Protein AF-A0A6N0HXT6-F1 (afdb_monomer_lite)

Secondary structure (DSSP, 8-state):
-----SEEEEEEEEEEEETTTEEEEEEEEEEEEEEETTEEEEEEEEEEEEPPPHHHHH---SSEE--TTPPPEEEEEEEEEEEEEEETTEEEEEEEEEEEEE--EEEEEPTT-SSEEEEE--EEEEEEEEEEEEEEE----SS---EEEEEEEEEEE--TT-------------PPSSSS-------------------------

InterPro domains:
  IPR000531 TonB-dependent receptor-like, beta-barrel [PF00593] (5-136)
  IPR036942 TonB-dependent receptor-like, beta-barrel domain superfamily [G3DSA:2.40.170.20] (1-152)
  IPR039426 TonB-dependent receptor-like [PS52016] (1-205)
  IPR039426 TonB-dependent receptor-like [PTHR30069] (5-139)

Organism: NCBI:txid2738883

Foldseek 3Di:
DDPDAQKDKDKDKDWDADPQAGIDIKIKIKMWGRPDPFKIKIKIKIKDWADDDPCQAPNDDPAEDHNSNAHTKMKIKIKIKMWGCPDPFKIKIKMKMKMKIFQDFDFDDDPPDNHTHTGGDDMWIKIWMKIKMKGFDPDPDVDPDTDIFIFIFIDMDIPPPDPDPPFTQGQGDDDDPDDPDDDRPRDRPRPDDDDDDDDDDDDDD

Sequence (205 aa):
MEHGEDWELTAGVRYDQYSDFGNTLNPRLALVWQSTDKFTTKLMYGEAFKAPSFQQLFAETSFTLPNPDLDPERSETLELAFSYAATKNLNLGLNIYHFQQSDFIRAQTVMGLSKRQYMNSGEHTIRGVEVEARLQATKTCASRVTTPFAIQMTMSIGPSRSLSRMPIYVQIGGCCRGGTGICRLTGLVSVLERRAIAENRLMTI

Radius of gyration: 24.72 Å; chains: 1; bounding box: 78×50×52 Å

Structure (mmCIF, N/CA/C/O backbone):
data_AF-A0A6N0HXT6-F1
#
_entry.id   AF-A0A6N0HXT6-F1
#
loop_
_atom_site.group_PDB
_atom_site.id
_atom_site.type_symbol
_atom_site.label_atom_id
_atom_site.label_alt_id
_atom_site.label_comp_id
_atom_site.label_asym_id
_atom_site.label_entity_id
_atom_site.label_seq_id
_atom_site.pdbx_PDB_ins_code
_atom_site.Cartn_x
_atom_site.Cartn_y
_atom_site.Cartn_z
_atom_site.occupancy
_atom_site.B_iso_or_equiv
_atom_site.auth_seq_id
_atom_site.auth_comp_id
_atom_site.auth_asym_id
_atom_site.auth_atom_id
_atom_site.pdbx_PDB_model_num
ATOM 1 N N . MET A 1 1 ? -33.609 -13.553 17.603 1.00 39.81 1 MET A N 1
ATOM 2 C CA . MET A 1 1 ? -32.264 -12.984 17.807 1.00 39.81 1 MET A CA 1
ATOM 3 C C . MET A 1 1 ? -31.372 -13.733 16.847 1.00 39.81 1 MET A C 1
ATOM 5 O O . MET A 1 1 ? -31.135 -14.911 17.056 1.00 39.81 1 MET A O 1
ATOM 9 N N . GLU A 1 2 ? -31.065 -13.116 15.716 1.00 46.47 2 GLU A N 1
ATOM 10 C CA . GLU A 1 2 ? -30.264 -13.716 14.651 1.00 46.47 2 GLU A CA 1
ATOM 11 C C . GLU A 1 2 ? -28.798 -13.433 15.000 1.00 46.47 2 GLU A C 1
ATOM 13 O O . GLU A 1 2 ? -28.396 -12.274 15.064 1.00 46.47 2 GLU A O 1
ATOM 18 N N . HIS A 1 3 ? -28.036 -14.464 15.374 1.00 48.97 3 HIS A N 1
ATOM 19 C CA . HIS A 1 3 ? -26.586 -14.354 15.542 1.00 48.97 3 HIS A CA 1
ATOM 20 C C . HIS A 1 3 ? -25.970 -14.315 14.143 1.00 48.97 3 HIS A C 1
ATOM 22 O O . HIS A 1 3 ? -25.668 -15.358 13.570 1.00 48.97 3 HIS A O 1
ATOM 28 N N . GLY A 1 4 ? -25.873 -13.116 13.568 1.00 59.88 4 GLY A N 1
ATOM 29 C CA . GLY A 1 4 ? -24.986 -12.886 12.433 1.00 59.88 4 GLY A CA 1
ATOM 30 C C . GLY A 1 4 ? -23.546 -13.155 12.861 1.00 59.88 4 GLY A C 1
ATOM 31 O O . GLY A 1 4 ? -23.202 -12.965 14.026 1.00 59.88 4 GLY A O 1
ATOM 32 N N . GLU A 1 5 ? -22.725 -13.647 11.942 1.00 70.44 5 GLU A N 1
ATOM 33 C CA . GLU A 1 5 ? -21.303 -13.849 12.198 1.00 70.44 5 GLU A CA 1
ATOM 34 C C . GLU A 1 5 ? -20.663 -12.522 12.627 1.00 70.44 5 GLU A C 1
ATOM 36 O O . GLU A 1 5 ? -20.817 -11.499 11.963 1.00 70.44 5 GLU A O 1
ATOM 41 N N . ASP A 1 6 ? -19.926 -12.532 13.740 1.00 88.50 6 ASP A N 1
ATOM 42 C CA . ASP A 1 6 ? -19.254 -11.341 14.277 1.00 88.50 6 ASP A CA 1
ATOM 43 C C . ASP A 1 6 ? -18.115 -10.839 13.368 1.00 88.50 6 ASP A C 1
ATOM 45 O O . ASP A 1 6 ? -17.413 -9.882 13.701 1.00 88.50 6 ASP A O 1
ATOM 49 N N . TRP A 1 7 ? -17.874 -11.497 12.233 1.00 92.69 7 TRP A N 1
ATOM 50 C CA . TRP A 1 7 ? -16.768 -11.238 11.327 1.00 92.69 7 TRP A CA 1
ATOM 51 C C . TRP A 1 7 ? -17.238 -11.106 9.875 1.00 92.69 7 TRP A C 1
ATOM 53 O O . TRP A 1 7 ? -18.188 -11.742 9.437 1.00 92.69 7 TRP A O 1
ATOM 63 N N . GLU A 1 8 ? -16.526 -10.278 9.118 1.00 94.81 8 GLU A N 1
ATOM 64 C CA . GLU A 1 8 ? -16.750 -10.015 7.702 1.00 94.81 8 GLU A CA 1
ATOM 65 C C . GLU A 1 8 ? -15.412 -10.126 6.968 1.00 94.81 8 GLU A C 1
ATOM 67 O O . GLU A 1 8 ? -14.440 -9.451 7.318 1.00 94.81 8 GLU A O 1
ATOM 72 N N . LEU A 1 9 ? -15.353 -10.978 5.943 1.00 95.94 9 LEU A N 1
ATOM 73 C CA . LEU A 1 9 ? -14.176 -11.157 5.098 1.00 95.94 9 LEU A CA 1
ATOM 74 C C . LEU A 1 9 ? -14.454 -10.635 3.688 1.00 95.94 9 LEU A C 1
ATOM 76 O O . LEU A 1 9 ? -15.325 -11.138 2.985 1.00 95.94 9 LEU A O 1
ATOM 80 N N . THR A 1 10 ? -13.658 -9.667 3.249 1.00 97.12 10 THR A N 1
ATOM 81 C CA . THR A 1 10 ? -13.639 -9.159 1.877 1.00 97.12 10 THR A CA 1
ATOM 82 C C . THR A 1 10 ? -12.335 -9.568 1.207 1.00 97.12 10 THR A C 1
ATOM 84 O O . THR A 1 10 ? -11.255 -9.215 1.678 1.00 97.12 10 THR A O 1
ATOM 87 N N . ALA A 1 11 ? -12.421 -10.271 0.083 1.00 96.94 11 ALA A N 1
ATOM 88 C CA . ALA A 1 11 ? -11.276 -10.619 -0.749 1.00 96.94 11 ALA A CA 1
ATOM 89 C C . ALA A 1 11 ? -11.510 -10.139 -2.183 1.00 96.94 11 ALA A C 1
ATOM 91 O O . ALA A 1 11 ? -12.625 -10.203 -2.699 1.00 96.94 11 ALA A O 1
ATOM 92 N N . GLY A 1 12 ? -10.455 -9.668 -2.835 1.00 97.31 12 GLY A N 1
ATOM 93 C CA . GLY A 1 12 ? -10.481 -9.237 -4.223 1.00 97.31 12 GLY A CA 1
ATOM 94 C C . GLY A 1 12 ? -9.112 -9.386 -4.863 1.00 97.31 12 GLY A C 1
ATOM 95 O O . GLY A 1 12 ? -8.087 -9.400 -4.186 1.00 97.31 12 GLY A O 1
ATOM 96 N N . VAL A 1 13 ? -9.091 -9.499 -6.183 1.00 97.31 13 VAL A N 1
ATOM 97 C CA . VAL A 1 13 ? -7.857 -9.548 -6.962 1.00 97.31 13 VAL A CA 1
ATOM 98 C C . VAL A 1 13 ? -8.047 -8.735 -8.229 1.00 97.31 13 VAL A C 1
ATOM 100 O O . VAL A 1 13 ? -9.106 -8.788 -8.855 1.00 97.31 13 VAL A O 1
ATOM 103 N N . ARG A 1 14 ? -7.031 -7.957 -8.594 1.00 96.62 14 ARG A N 1
ATOM 104 C CA . ARG A 1 14 ? -7.007 -7.188 -9.835 1.00 96.62 14 ARG A CA 1
ATOM 105 C C . ARG A 1 14 ? -5.843 -7.658 -10.695 1.00 96.62 14 ARG A C 1
ATOM 107 O O . ARG A 1 14 ? -4.710 -7.683 -10.228 1.00 96.62 14 ARG A O 1
ATOM 114 N N . TYR A 1 15 ? -6.142 -8.020 -11.936 1.00 95.88 15 TYR A N 1
ATOM 115 C CA . TYR A 1 15 ? -5.153 -8.375 -12.945 1.00 95.88 15 TYR A CA 1
ATOM 116 C C . TYR A 1 15 ? -5.159 -7.311 -14.038 1.00 95.88 15 TYR A C 1
ATOM 118 O O . TYR A 1 15 ? -6.216 -7.031 -14.606 1.00 95.88 15 TYR A O 1
ATOM 126 N N . ASP A 1 16 ? -3.998 -6.733 -14.328 1.00 93.44 16 ASP A N 1
ATOM 127 C CA . ASP A 1 16 ? -3.824 -5.759 -15.401 1.00 93.44 16 ASP A CA 1
ATOM 128 C C . ASP A 1 16 ? -2.780 -6.261 -16.402 1.00 93.44 16 ASP A C 1
ATOM 130 O O . ASP A 1 16 ? -1.756 -6.829 -16.020 1.00 93.44 16 ASP A O 1
ATOM 134 N N . GLN A 1 17 ? -3.030 -6.024 -17.689 1.00 93.94 17 GLN A N 1
ATOM 135 C CA . GLN A 1 17 ? -2.117 -6.356 -18.778 1.00 93.94 17 GLN A CA 1
ATOM 136 C C . GLN A 1 17 ? -1.803 -5.095 -19.582 1.00 93.94 17 GLN A C 1
ATOM 138 O O . GLN A 1 17 ? -2.706 -4.406 -20.055 1.00 93.94 17 GLN A O 1
ATOM 143 N N . TYR A 1 18 ? -0.517 -4.822 -19.752 1.00 89.06 18 TYR A N 1
ATOM 144 C CA . TYR A 1 18 ? 0.025 -3.694 -20.490 1.00 89.06 18 TYR A CA 1
ATOM 145 C C . TYR A 1 18 ? 0.922 -4.202 -21.615 1.00 89.06 18 TYR A C 1
ATOM 147 O O . TYR A 1 18 ? 1.658 -5.175 -21.4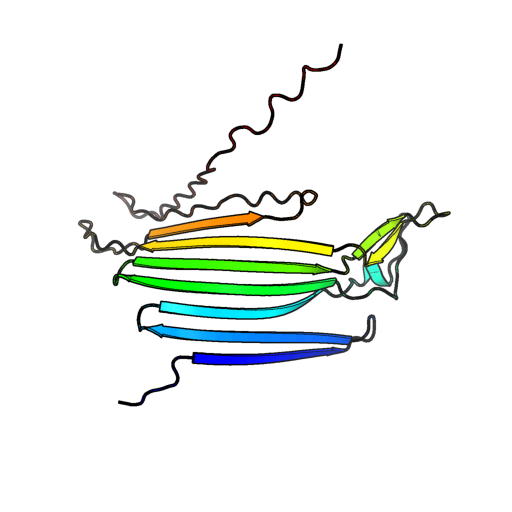59 1.00 89.06 18 TYR A O 1
ATOM 155 N N . SER A 1 19 ? 0.871 -3.525 -22.760 1.00 88.88 19 SER A N 1
ATOM 156 C CA . SER A 1 19 ? 1.738 -3.823 -23.905 1.00 88.88 19 SER A CA 1
ATOM 157 C C . SER A 1 19 ? 3.206 -3.508 -23.634 1.00 88.88 19 SER A C 1
ATOM 159 O O . SER A 1 19 ? 4.077 -4.115 -24.246 1.00 88.88 19 SER A O 1
ATOM 161 N N . ASP A 1 20 ? 3.463 -2.559 -22.735 1.00 86.19 20 ASP A N 1
ATOM 162 C CA . ASP A 1 20 ? 4.767 -1.907 -22.645 1.00 86.19 20 ASP A CA 1
ATOM 163 C C . ASP A 1 20 ? 5.675 -2.589 -21.613 1.00 86.19 20 ASP A C 1
ATOM 165 O O . ASP A 1 20 ? 6.863 -2.739 -21.859 1.00 86.19 20 ASP A O 1
ATOM 169 N N . PHE A 1 21 ? 5.111 -3.017 -20.477 1.00 84.69 21 PHE A N 1
ATOM 170 C CA . PHE A 1 21 ? 5.852 -3.587 -19.338 1.00 84.69 21 PHE A CA 1
ATOM 171 C C . PHE A 1 21 ? 5.272 -4.920 -18.827 1.00 84.69 21 PHE A C 1
ATOM 173 O O . PHE A 1 21 ? 5.653 -5.408 -17.767 1.00 84.69 21 PHE A O 1
ATOM 180 N N . GLY A 1 22 ? 4.320 -5.521 -19.548 1.00 88.31 22 GLY A N 1
ATOM 181 C CA . GLY A 1 22 ? 3.750 -6.820 -19.188 1.00 88.31 22 GLY A CA 1
ATOM 182 C C . GLY A 1 22 ? 2.551 -6.736 -18.240 1.00 88.31 22 GLY A C 1
ATOM 183 O O . GLY A 1 22 ? 1.644 -5.934 -18.439 1.00 88.31 22 GLY A O 1
ATOM 184 N N . ASN A 1 23 ? 2.477 -7.628 -17.252 1.00 91.50 23 ASN A N 1
ATOM 185 C CA . ASN A 1 23 ? 1.283 -7.844 -16.430 1.00 91.50 23 ASN A CA 1
ATOM 186 C C . ASN A 1 23 ? 1.515 -7.607 -14.932 1.00 91.50 23 ASN A C 1
ATOM 188 O O . ASN A 1 23 ? 2.610 -7.806 -14.411 1.00 91.50 23 ASN A O 1
ATOM 192 N N . THR A 1 24 ? 0.450 -7.247 -14.215 1.00 93.12 24 THR A N 1
ATOM 193 C CA . THR A 1 24 ? 0.462 -7.097 -12.753 1.00 93.12 24 THR A CA 1
ATOM 194 C C . THR A 1 24 ? -0.722 -7.821 -12.119 1.00 93.12 24 THR A C 1
ATOM 196 O O . THR A 1 24 ? -1.805 -7.916 -12.699 1.00 93.12 24 THR A O 1
ATOM 199 N N . LEU A 1 25 ? -0.504 -8.366 -10.922 1.00 94.38 25 LEU A N 1
ATOM 200 C CA . LEU A 1 25 ? -1.528 -8.997 -10.096 1.00 94.38 25 LEU A CA 1
ATOM 201 C C . LEU A 1 25 ? -1.528 -8.295 -8.742 1.00 94.38 25 LEU A C 1
ATOM 203 O O . LEU A 1 25 ? -0.480 -8.183 -8.123 1.00 94.38 25 LEU A O 1
ATOM 207 N N . ASN A 1 26 ? -2.691 -7.825 -8.304 1.00 96.06 26 ASN A N 1
ATOM 208 C CA . ASN A 1 26 ? -2.838 -7.014 -7.101 1.00 96.06 26 ASN A CA 1
ATOM 209 C C . ASN A 1 26 ? -3.957 -7.603 -6.231 1.00 96.06 26 ASN A C 1
ATOM 211 O O . ASN A 1 26 ? -5.136 -7.280 -6.441 1.00 96.06 26 ASN A O 1
ATOM 215 N N . PRO A 1 27 ? -3.640 -8.532 -5.313 1.00 97.12 27 PRO A N 1
ATOM 216 C CA . PRO A 1 27 ? -4.601 -9.035 -4.343 1.00 97.12 27 PRO A CA 1
ATOM 217 C C . PRO A 1 27 ? -4.911 -7.991 -3.263 1.00 97.12 27 PRO A C 1
ATOM 219 O O . PRO A 1 27 ? -4.082 -7.158 -2.895 1.00 97.12 27 PRO A O 1
ATOM 222 N N . ARG A 1 28 ? -6.124 -8.065 -2.716 1.00 97.62 28 ARG A N 1
ATOM 223 C CA . ARG A 1 28 ? -6.558 -7.308 -1.543 1.00 97.62 28 ARG A CA 1
ATOM 224 C C . ARG A 1 28 ? -7.432 -8.181 -0.658 1.00 97.62 28 ARG A C 1
ATOM 226 O O . ARG A 1 28 ? -8.396 -8.784 -1.124 1.00 97.62 28 ARG A O 1
ATOM 233 N N . LEU A 1 29 ? -7.122 -8.196 0.627 1.00 97.94 29 LEU A N 1
ATOM 234 C CA . LEU A 1 29 ? -7.836 -8.933 1.655 1.00 97.94 29 LEU A CA 1
ATOM 235 C C . LEU A 1 29 ? -8.144 -7.996 2.822 1.00 97.94 29 LEU A C 1
ATOM 237 O O . LEU A 1 29 ? -7.284 -7.236 3.256 1.00 97.94 29 LEU A O 1
ATOM 241 N N . ALA A 1 30 ? -9.360 -8.049 3.347 1.00 97.31 30 ALA A N 1
ATOM 242 C CA . ALA A 1 30 ? -9.759 -7.326 4.542 1.00 97.31 30 ALA A CA 1
ATOM 243 C C . ALA A 1 30 ? -10.657 -8.217 5.398 1.00 97.31 30 ALA A C 1
ATOM 245 O O . ALA A 1 30 ? -11.705 -8.661 4.945 1.00 97.31 30 ALA A O 1
ATOM 246 N N . LEU A 1 31 ? -10.248 -8.460 6.636 1.00 97.25 31 LEU A N 1
ATOM 247 C CA . LEU A 1 31 ? -11.027 -9.142 7.657 1.00 97.25 31 LEU A CA 1
ATOM 248 C C . LEU A 1 31 ? -11.411 -8.122 8.724 1.00 97.25 31 LEU A C 1
ATOM 250 O O . LEU A 1 31 ? -10.541 -7.517 9.349 1.00 97.25 31 LEU A O 1
ATOM 254 N N . VAL A 1 32 ? -12.705 -7.939 8.945 1.00 96.75 32 VAL A N 1
ATOM 255 C CA . VAL A 1 32 ? -13.253 -7.117 10.024 1.00 96.75 32 VAL A CA 1
ATOM 256 C C . VAL A 1 32 ? -13.878 -8.055 11.040 1.00 96.75 32 VAL A C 1
ATOM 258 O O . VAL A 1 32 ? -14.709 -8.872 10.681 1.00 96.75 32 VAL A O 1
ATOM 261 N N . TRP A 1 33 ? -13.496 -7.944 12.304 1.00 95.38 33 TRP A N 1
ATOM 262 C CA . TRP A 1 33 ? -14.044 -8.750 13.387 1.00 95.38 33 TRP A CA 1
ATOM 263 C C . TRP A 1 33 ? -14.535 -7.848 14.518 1.00 95.38 33 TRP A C 1
ATOM 265 O O . TRP A 1 33 ? -13.779 -7.048 15.069 1.00 95.38 33 TRP A O 1
ATOM 275 N N . GLN A 1 34 ? -15.812 -7.960 14.857 1.00 93.50 34 GLN A N 1
ATOM 276 C CA . GLN A 1 34 ? -16.471 -7.252 15.946 1.00 93.50 34 GLN A CA 1
ATOM 277 C C . GLN A 1 34 ? -16.563 -8.172 17.165 1.00 93.50 34 GLN A C 1
ATOM 279 O O . GLN A 1 34 ? -17.585 -8.795 17.412 1.00 93.50 34 GLN A O 1
ATOM 284 N N . SER A 1 35 ? -15.493 -8.271 17.958 1.00 85.62 35 SER A N 1
ATOM 285 C CA . SER A 1 35 ? -15.480 -9.155 19.137 1.00 85.62 35 SER A CA 1
ATOM 286 C C . SER A 1 35 ? -16.527 -8.775 20.198 1.00 85.62 35 SER A C 1
ATOM 288 O O . SER A 1 35 ? -16.869 -9.579 21.062 1.00 85.62 35 SER A O 1
ATOM 290 N N . THR A 1 36 ? -16.979 -7.519 20.212 1.00 87.81 36 THR A N 1
ATOM 291 C CA . THR A 1 36 ? -18.048 -6.997 21.081 1.00 87.81 36 THR A CA 1
ATOM 292 C C . THR A 1 36 ? -18.625 -5.735 20.433 1.00 87.81 36 THR A C 1
ATOM 294 O O . THR A 1 36 ? -17.910 -5.066 19.691 1.00 87.81 36 THR A O 1
ATOM 297 N N . ASP A 1 37 ? -19.826 -5.290 20.819 1.00 87.75 37 ASP A N 1
ATOM 298 C CA . ASP A 1 37 ? -20.457 -4.026 20.370 1.00 87.75 37 ASP A CA 1
ATOM 299 C C . ASP A 1 37 ? -19.581 -2.760 20.500 1.00 87.75 37 ASP A C 1
ATOM 301 O O . ASP A 1 37 ? -19.902 -1.698 19.966 1.00 87.75 37 ASP A O 1
ATOM 305 N N . LYS A 1 38 ? -18.496 -2.835 21.276 1.00 91.94 38 LYS A N 1
ATOM 306 C CA . LYS A 1 38 ? -17.572 -1.727 21.540 1.00 91.94 38 LYS A CA 1
ATOM 307 C C . LYS A 1 38 ? -16.186 -1.928 20.949 1.00 91.94 38 LYS A C 1
ATOM 309 O O . LYS A 1 38 ? -15.398 -0.991 21.019 1.00 91.94 38 LYS A O 1
ATOM 314 N N . PHE A 1 39 ? -15.850 -3.115 20.453 1.00 94.19 39 PHE A N 1
ATOM 315 C CA . PHE A 1 39 ? -14.494 -3.442 20.026 1.00 94.19 39 PHE A CA 1
ATOM 316 C C . PHE A 1 39 ? -14.499 -4.062 18.636 1.00 94.19 39 PHE A C 1
ATOM 318 O O . PHE A 1 39 ? -15.112 -5.101 18.404 1.00 94.19 39 PHE A O 1
ATOM 325 N N . THR A 1 40 ? -13.781 -3.422 17.721 1.00 95.81 40 THR A N 1
ATOM 326 C CA . THR A 1 40 ? -13.629 -3.884 16.345 1.00 95.81 40 THR A CA 1
ATOM 327 C C . THR A 1 40 ? -12.156 -4.000 16.009 1.00 95.81 40 THR A C 1
ATOM 329 O O . THR A 1 40 ? -11.398 -3.040 16.150 1.00 95.81 40 THR A O 1
ATOM 332 N N . THR A 1 41 ? -11.765 -5.160 15.505 1.00 96.94 41 THR A N 1
ATOM 333 C CA . THR A 1 41 ? -10.450 -5.421 14.933 1.00 96.94 41 THR A CA 1
ATOM 334 C C . THR A 1 41 ? -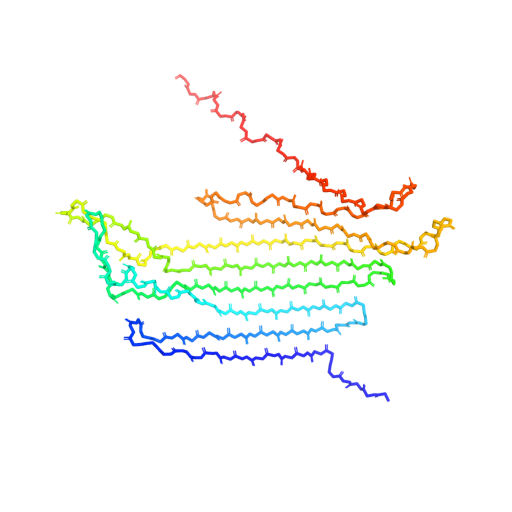10.573 -5.496 13.420 1.00 96.94 41 THR A C 1
ATOM 336 O O . THR A 1 41 ? -11.539 -6.038 12.892 1.00 96.94 41 THR A O 1
ATOM 339 N N . LYS A 1 42 ? -9.600 -4.941 12.704 1.00 97.19 42 LYS A N 1
ATOM 340 C CA . LYS A 1 42 ? -9.502 -5.039 11.250 1.00 97.19 42 LYS A CA 1
ATOM 341 C C . LYS A 1 42 ? -8.101 -5.485 10.881 1.00 97.19 42 LYS A C 1
ATOM 343 O O . LYS A 1 42 ? -7.139 -4.878 11.335 1.00 97.19 42 LYS A O 1
ATOM 348 N N . LEU A 1 43 ? -7.997 -6.514 10.056 1.00 97.88 43 LEU A N 1
ATOM 349 C CA . LEU A 1 43 ? -6.755 -6.956 9.439 1.00 97.88 43 LEU A CA 1
ATOM 350 C C . LEU A 1 43 ? -6.891 -6.762 7.934 1.00 97.88 43 LEU A C 1
ATOM 352 O O . LEU A 1 43 ? -7.824 -7.284 7.331 1.00 97.88 43 LEU A O 1
ATOM 356 N N . MET A 1 44 ? -5.988 -6.007 7.327 1.00 98.19 44 MET A N 1
ATOM 357 C CA . MET A 1 44 ? -6.017 -5.717 5.900 1.00 98.19 44 MET A CA 1
ATOM 358 C C . MET A 1 44 ? -4.658 -6.013 5.286 1.00 98.19 44 MET A C 1
ATOM 360 O O . MET A 1 44 ? -3.631 -5.619 5.826 1.00 98.19 44 MET A O 1
ATOM 364 N N . TYR A 1 45 ? -4.664 -6.689 4.147 1.00 98.19 45 TYR A N 1
ATOM 365 C CA . TYR A 1 45 ? -3.503 -6.885 3.295 1.00 98.19 45 TYR A CA 1
ATOM 366 C C . TYR A 1 45 ? -3.842 -6.399 1.892 1.00 98.19 45 TYR A C 1
ATOM 368 O O . TYR A 1 45 ? -4.955 -6.614 1.403 1.00 98.19 45 TYR A O 1
ATOM 376 N N . GLY A 1 46 ? -2.905 -5.745 1.226 1.00 97.62 46 GLY A N 1
ATOM 377 C CA . GLY A 1 46 ? -3.097 -5.364 -0.160 1.00 97.62 46 GLY A CA 1
ATOM 378 C C . GLY A 1 46 ? -1.795 -5.051 -0.857 1.00 97.62 46 GLY A C 1
ATOM 379 O O . GLY A 1 46 ? -0.877 -4.492 -0.259 1.00 97.62 46 GLY A O 1
ATOM 380 N N . GLU A 1 47 ? -1.769 -5.375 -2.141 1.00 97.25 47 GLU A N 1
ATOM 381 C CA . GLU A 1 47 ? -0.700 -4.989 -3.047 1.00 97.25 47 GLU A CA 1
ATOM 382 C C . GLU A 1 47 ? -1.187 -3.889 -3.993 1.00 97.25 47 GLU A C 1
ATOM 384 O O . GLU A 1 47 ? -2.356 -3.824 -4.389 1.00 97.25 47 GLU A O 1
ATOM 389 N N . ALA A 1 48 ? -0.271 -3.004 -4.353 1.00 95.19 48 ALA A N 1
ATOM 390 C CA . ALA A 1 48 ? -0.450 -1.969 -5.348 1.00 95.19 48 ALA A CA 1
ATOM 391 C C . ALA A 1 48 ? 0.828 -1.837 -6.173 1.00 95.19 48 ALA A C 1
ATOM 393 O O . ALA A 1 48 ? 1.916 -2.227 -5.747 1.00 95.19 48 ALA A O 1
ATOM 394 N N . PHE A 1 49 ? 0.708 -1.229 -7.347 1.00 95.38 49 PHE A N 1
ATOM 395 C CA . PHE A 1 49 ? 1.848 -0.971 -8.209 1.00 95.38 49 PHE A CA 1
ATOM 396 C C . PHE A 1 49 ? 1.810 0.439 -8.780 1.00 95.38 49 PHE A C 1
ATOM 398 O O . PHE A 1 49 ? 0.762 1.087 -8.857 1.00 95.38 49 PHE A O 1
ATOM 405 N N . LYS A 1 50 ? 2.972 0.890 -9.239 1.00 94.06 50 LYS A N 1
ATOM 406 C CA . LYS A 1 50 ? 3.129 2.101 -10.027 1.00 94.06 50 LYS A CA 1
ATOM 407 C C . LYS A 1 50 ? 3.855 1.756 -11.318 1.00 94.06 50 LYS A C 1
ATOM 409 O O . LYS A 1 50 ? 5.007 1.332 -11.307 1.00 94.06 50 LYS A O 1
ATOM 414 N N . ALA A 1 51 ? 3.153 1.952 -12.428 1.00 94.81 51 ALA A N 1
ATOM 415 C CA . ALA A 1 51 ? 3.697 1.716 -13.755 1.00 94.81 51 ALA A CA 1
ATOM 416 C C . ALA A 1 51 ? 4.914 2.622 -14.039 1.00 94.81 51 ALA A C 1
ATOM 418 O O . ALA A 1 51 ? 4.922 3.785 -13.605 1.00 94.81 51 ALA A O 1
ATOM 419 N N . PRO A 1 52 ? 5.902 2.136 -14.811 1.00 94.44 52 PRO A N 1
ATOM 420 C CA . PRO A 1 52 ? 6.935 2.985 -15.380 1.00 94.44 52 PRO A CA 1
ATOM 421 C C . PRO A 1 52 ? 6.310 4.082 -16.246 1.00 94.44 52 PRO A C 1
ATOM 423 O O . PRO A 1 52 ? 5.325 3.873 -16.955 1.00 94.44 52 PRO A O 1
ATOM 426 N N . SER A 1 53 ? 6.881 5.279 -16.202 1.00 93.06 53 SER A N 1
ATOM 427 C CA . SER A 1 53 ? 6.458 6.361 -17.091 1.00 93.06 53 SER A CA 1
ATOM 428 C C . SER A 1 53 ? 7.017 6.164 -18.502 1.00 93.06 53 SER A C 1
ATOM 430 O O . SER A 1 53 ? 8.113 5.634 -18.681 1.00 93.06 53 SER A O 1
ATOM 432 N N . PHE A 1 54 ? 6.320 6.697 -19.508 1.00 91.31 54 PHE A N 1
ATOM 433 C CA . PHE A 1 54 ? 6.782 6.690 -20.903 1.00 91.31 54 PHE A CA 1
ATOM 434 C C . PHE A 1 54 ? 8.215 7.233 -21.061 1.00 91.31 54 PHE A C 1
ATOM 436 O O . PHE A 1 54 ? 9.006 6.715 -21.845 1.00 91.31 54 PHE A O 1
ATOM 443 N N . GLN A 1 55 ? 8.577 8.257 -20.279 1.00 90.81 55 GLN A N 1
ATOM 444 C CA . GLN A 1 55 ? 9.922 8.830 -20.308 1.00 90.81 55 GLN A CA 1
ATOM 445 C C . GLN A 1 55 ? 10.994 7.848 -19.822 1.00 90.81 55 GLN A C 1
ATOM 447 O O . GLN A 1 55 ? 12.097 7.842 -20.356 1.00 90.81 55 GLN A O 1
ATOM 452 N N . GLN A 1 56 ? 10.676 7.011 -18.835 1.00 92.25 56 GLN A N 1
ATOM 453 C CA . GLN A 1 56 ? 11.608 6.009 -18.317 1.00 92.25 56 GLN A CA 1
ATOM 454 C C . GLN A 1 56 ? 11.791 4.843 -19.296 1.00 92.25 56 GLN A C 1
ATOM 456 O O . GLN A 1 56 ? 12.904 4.339 -19.429 1.00 92.25 56 GLN A O 1
ATOM 461 N N . LEU A 1 57 ? 10.724 4.462 -20.007 1.00 92.62 57 LEU A N 1
ATOM 462 C CA . LEU A 1 57 ? 10.733 3.350 -20.961 1.00 92.62 57 LEU A CA 1
ATOM 463 C C . LEU A 1 57 ? 11.359 3.706 -22.314 1.00 92.62 57 LEU A C 1
ATOM 465 O O . LEU A 1 57 ? 12.037 2.868 -22.901 1.00 92.62 57 LEU A O 1
ATOM 469 N N . PHE A 1 58 ? 11.145 4.933 -22.813 1.00 92.06 58 PHE A N 1
ATOM 470 C CA . PHE A 1 58 ? 11.437 5.265 -24.216 1.00 92.06 58 PHE A CA 1
ATOM 471 C C . PHE A 1 58 ? 12.156 6.601 -24.452 1.00 92.06 58 PHE A C 1
ATOM 473 O O . PHE A 1 58 ? 12.672 6.813 -25.548 1.00 92.06 58 PHE A O 1
ATOM 480 N N . ALA A 1 59 ? 12.209 7.522 -23.479 1.00 90.19 59 ALA A N 1
ATOM 481 C CA . ALA A 1 59 ? 12.824 8.832 -23.705 1.00 90.19 59 ALA A CA 1
ATOM 482 C C . ALA A 1 59 ? 14.320 8.845 -23.363 1.00 90.19 59 ALA A C 1
ATOM 484 O O . ALA A 1 59 ? 14.729 8.722 -22.208 1.00 90.19 59 ALA A O 1
ATOM 485 N N . GLU A 1 60 ? 15.141 9.085 -24.38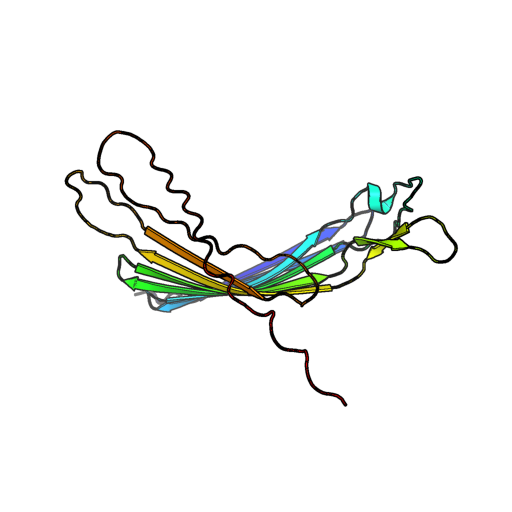1 1.00 91.38 60 GLU A N 1
ATOM 486 C CA . GLU A 1 60 ? 16.567 9.350 -24.219 1.00 91.38 60 GLU A CA 1
ATOM 487 C C . GLU A 1 60 ? 16.840 10.848 -24.047 1.00 91.38 60 GLU A C 1
ATOM 489 O O . GLU A 1 60 ? 16.287 11.691 -24.754 1.00 91.38 60 GLU A O 1
ATOM 494 N N . THR A 1 61 ? 17.732 11.189 -23.115 1.00 88.06 61 THR A N 1
ATOM 495 C CA . THR A 1 61 ? 18.221 12.558 -22.922 1.00 88.06 61 THR A CA 1
ATOM 496 C C . THR A 1 61 ? 19.750 12.608 -22.977 1.00 88.06 61 THR A C 1
ATOM 498 O O . THR A 1 61 ? 20.442 11.588 -23.079 1.00 88.06 61 THR A O 1
ATOM 501 N N . SE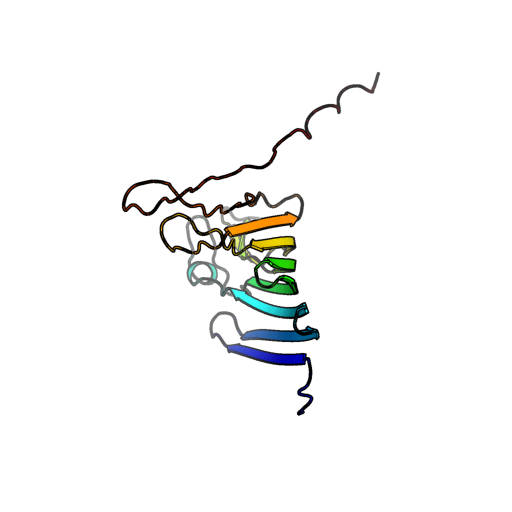R A 1 62 ? 20.319 13.813 -22.872 1.00 88.44 62 SER A N 1
ATOM 502 C CA . SER A 1 62 ? 21.772 14.000 -22.760 1.00 88.44 62 SER A CA 1
ATOM 503 C C . SER A 1 62 ? 22.371 13.334 -21.514 1.00 88.44 62 SER A C 1
ATOM 505 O O . SER A 1 62 ? 23.559 13.025 -21.511 1.00 88.44 62 SER A O 1
ATOM 507 N N . PHE A 1 63 ? 21.563 13.091 -20.474 1.00 86.88 63 PHE A N 1
ATOM 508 C CA . PHE A 1 63 ? 22.016 12.571 -19.179 1.00 86.88 63 PHE A CA 1
ATOM 509 C C . PHE A 1 63 ? 21.443 11.197 -18.830 1.00 86.88 63 PHE A C 1
ATOM 511 O O . PHE A 1 63 ? 21.992 10.525 -17.954 1.00 86.88 63 PHE A O 1
ATOM 518 N N . THR A 1 64 ? 20.360 10.772 -19.487 1.00 90.88 64 THR A N 1
ATOM 519 C CA . THR A 1 64 ? 19.651 9.531 -19.164 1.00 90.88 64 THR A CA 1
ATOM 520 C C . THR A 1 64 ? 19.368 8.669 -20.387 1.00 90.88 64 THR A C 1
ATOM 522 O O . THR A 1 64 ? 19.018 9.182 -21.447 1.00 90.88 64 THR A O 1
ATOM 525 N N . LEU A 1 65 ? 19.496 7.358 -20.211 1.00 92.75 65 LEU A N 1
ATOM 526 C CA . LEU A 1 65 ? 19.089 6.333 -21.160 1.00 92.75 65 LEU A CA 1
ATOM 527 C C . LEU A 1 65 ? 17.759 5.711 -20.714 1.00 92.75 65 LEU A C 1
ATOM 529 O O . LEU A 1 65 ? 17.589 5.459 -19.512 1.00 92.75 65 LEU A O 1
ATOM 533 N N . PRO A 1 66 ? 16.842 5.453 -21.659 1.00 93.06 66 PRO A N 1
ATOM 534 C CA . PRO A 1 66 ? 15.621 4.725 -21.375 1.00 93.06 66 PRO A CA 1
ATOM 535 C C . PRO A 1 66 ? 15.923 3.248 -21.107 1.00 93.06 66 PRO A C 1
ATOM 537 O O . PRO A 1 66 ? 17.005 2.742 -21.423 1.00 93.06 66 PRO A O 1
ATOM 540 N N . ASN A 1 67 ? 14.957 2.552 -20.523 1.00 93.44 67 ASN A N 1
ATOM 541 C CA . ASN A 1 67 ? 15.015 1.111 -20.360 1.00 93.44 67 ASN A CA 1
ATOM 542 C C . ASN A 1 67 ? 13.615 0.516 -20.586 1.00 93.44 67 ASN A C 1
ATOM 544 O O . ASN A 1 67 ? 12.752 0.719 -19.735 1.00 93.44 67 ASN A O 1
ATOM 548 N N . PRO A 1 68 ? 13.366 -0.171 -21.715 1.00 91.81 68 PRO A N 1
ATOM 549 C CA . PRO A 1 68 ? 12.072 -0.798 -21.980 1.00 91.81 68 PRO A CA 1
ATOM 550 C C . PRO A 1 68 ? 11.821 -2.029 -21.096 1.00 91.81 68 PRO A C 1
ATOM 552 O O . PRO A 1 68 ? 10.672 -2.409 -20.918 1.00 91.81 68 PRO A O 1
ATOM 555 N N . ASP A 1 69 ? 12.865 -2.601 -20.490 1.00 92.56 69 ASP A N 1
ATOM 556 C CA . ASP A 1 69 ? 12.785 -3.783 -19.625 1.00 92.56 69 ASP A CA 1
ATOM 557 C C . ASP A 1 69 ? 12.521 -3.405 -18.151 1.00 92.56 69 ASP A C 1
ATOM 559 O O . ASP A 1 69 ? 12.997 -4.073 -17.234 1.00 92.56 69 ASP A O 1
ATOM 563 N N . LEU A 1 70 ? 11.836 -2.281 -17.898 1.00 93.88 70 LEU A N 1
ATOM 564 C CA . LEU A 1 70 ? 11.491 -1.857 -16.538 1.00 93.88 70 LEU A CA 1
ATOM 565 C C . LEU A 1 70 ? 10.241 -2.570 -16.035 1.00 93.88 70 LEU A C 1
ATOM 567 O O . LEU A 1 70 ? 9.176 -2.490 -16.648 1.00 93.88 70 LEU A O 1
ATOM 571 N N . ASP A 1 71 ? 10.352 -3.125 -14.835 1.00 94.25 71 ASP A N 1
ATOM 572 C CA . ASP A 1 71 ? 9.210 -3.627 -14.086 1.00 94.25 71 ASP A CA 1
ATOM 573 C C . ASP A 1 71 ? 8.470 -2.478 -13.368 1.00 94.25 71 ASP A C 1
ATOM 575 O O . ASP A 1 71 ? 9.060 -1.432 -13.060 1.00 94.25 71 ASP A O 1
ATOM 579 N N . PRO A 1 72 ? 7.173 -2.631 -13.056 1.00 94.94 72 PRO A N 1
ATOM 580 C CA . PRO A 1 72 ? 6.463 -1.689 -12.196 1.00 94.94 72 PRO A CA 1
ATOM 581 C C . PRO A 1 72 ? 6.997 -1.674 -10.762 1.00 94.94 72 PRO A C 1
ATOM 583 O O . PRO A 1 72 ? 7.302 -2.721 -10.197 1.00 94.94 72 PRO A O 1
ATOM 586 N N . GLU A 1 73 ? 7.014 -0.495 -10.131 1.00 95.50 73 GLU A N 1
ATOM 587 C CA . GLU A 1 73 ? 7.310 -0.389 -8.695 1.00 95.50 73 GLU A CA 1
ATOM 588 C C . GLU A 1 73 ? 6.165 -1.042 -7.908 1.00 95.50 73 GLU A C 1
ATOM 590 O O . GLU A 1 73 ? 4.999 -0.737 -8.178 1.00 95.50 73 GLU A O 1
ATOM 595 N N . ARG A 1 74 ? 6.466 -1.897 -6.926 1.00 95.50 74 ARG A N 1
ATOM 596 C CA . ARG A 1 74 ? 5.446 -2.590 -6.118 1.00 95.50 74 ARG A CA 1
ATOM 597 C C . ARG A 1 74 ? 5.373 -2.044 -4.706 1.00 95.50 74 ARG A C 1
ATOM 599 O O . ARG A 1 74 ? 6.358 -1.556 -4.162 1.00 95.50 74 ARG A O 1
ATOM 606 N N . SER A 1 75 ? 4.180 -2.074 -4.132 1.00 96.44 75 SER A N 1
ATOM 607 C CA . SER A 1 75 ? 3.861 -1.576 -2.798 1.00 96.44 75 SER A CA 1
ATOM 608 C C . SER A 1 75 ? 2.946 -2.569 -2.100 1.00 96.44 75 SER A C 1
ATOM 610 O O . SER A 1 75 ? 1.824 -2.791 -2.543 1.00 96.44 75 SER A O 1
ATOM 612 N N . GLU A 1 76 ? 3.412 -3.139 -1.002 1.00 96.81 76 GLU A N 1
ATOM 613 C CA . GLU A 1 76 ? 2.683 -4.106 -0.192 1.00 96.81 76 GLU A CA 1
ATOM 614 C C . GLU A 1 76 ? 2.385 -3.501 1.174 1.00 96.81 76 GLU A C 1
ATOM 616 O O . GLU A 1 76 ? 3.271 -2.953 1.836 1.00 96.81 76 GLU A O 1
ATOM 621 N N . THR A 1 77 ? 1.136 -3.620 1.612 1.00 97.44 77 THR A N 1
ATOM 622 C CA . THR A 1 77 ? 0.681 -3.074 2.888 1.00 97.44 77 THR A CA 1
ATOM 623 C C . THR A 1 77 ? -0.017 -4.154 3.696 1.00 97.44 77 THR A C 1
ATOM 625 O O . THR A 1 77 ? -1.000 -4.736 3.241 1.00 97.44 77 THR A O 1
ATOM 628 N N . LEU A 1 78 ? 0.450 -4.370 4.924 1.00 97.88 78 LEU A N 1
ATOM 629 C CA . LEU A 1 78 ? -0.238 -5.136 5.956 1.00 97.88 78 LEU A CA 1
ATOM 630 C C . LEU A 1 78 ? -0.603 -4.200 7.112 1.00 97.88 78 LEU A C 1
ATOM 632 O O . LEU A 1 78 ? 0.273 -3.591 7.723 1.00 97.88 78 LEU A O 1
ATOM 636 N N . GLU A 1 79 ? -1.887 -4.113 7.429 1.00 97.19 79 GLU A N 1
ATOM 637 C CA . GLU A 1 79 ? -2.447 -3.229 8.450 1.00 97.19 79 GLU A CA 1
ATOM 638 C C . GLU A 1 79 ? -3.283 -4.012 9.460 1.00 97.19 79 GLU A C 1
ATOM 640 O O . GLU A 1 79 ? -4.156 -4.799 9.095 1.00 97.19 79 GLU A O 1
ATOM 645 N N . LEU A 1 80 ? -3.043 -3.756 10.743 1.00 97.88 80 LEU A N 1
ATOM 646 C CA . LEU A 1 80 ? -3.828 -4.255 11.860 1.00 97.88 80 LEU A CA 1
ATOM 647 C C . LEU A 1 80 ? -4.355 -3.068 12.663 1.00 97.88 80 LEU A C 1
ATOM 649 O O . LEU A 1 80 ? -3.598 -2.376 13.344 1.00 97.88 80 LEU A O 1
ATOM 653 N N . ALA A 1 81 ? -5.665 -2.857 12.607 1.00 97.00 81 ALA A N 1
ATOM 654 C CA . ALA A 1 81 ? -6.340 -1.767 13.284 1.00 97.00 81 ALA A CA 1
ATOM 655 C C . ALA A 1 81 ? -7.278 -2.275 14.382 1.00 97.00 81 ALA A C 1
ATOM 657 O O . ALA A 1 81 ? -8.007 -3.251 14.219 1.00 97.00 81 ALA A O 1
ATOM 658 N N . PHE A 1 82 ? -7.306 -1.553 15.492 1.00 96.50 82 PHE A N 1
ATOM 659 C CA . PHE A 1 82 ? -8.205 -1.750 16.613 1.00 96.50 82 PHE A CA 1
ATOM 660 C C . PHE A 1 82 ? -8.995 -0.469 16.837 1.00 96.50 82 PHE A C 1
ATOM 662 O O . PHE A 1 82 ? -8.430 0.623 16.876 1.00 96.50 82 PHE A O 1
ATOM 669 N N . SER A 1 83 ? -10.302 -0.603 17.017 1.00 95.50 83 SER A N 1
ATOM 670 C CA . SER A 1 83 ? -11.191 0.488 17.389 1.00 95.50 83 SER A CA 1
ATOM 671 C C . SER A 1 83 ? -11.960 0.105 18.641 1.00 95.50 83 SER A C 1
ATOM 673 O O . SER A 1 83 ? -12.556 -0.969 18.701 1.00 95.50 83 SER A O 1
ATOM 675 N N . TYR A 1 84 ? -11.928 0.979 19.645 1.00 95.12 84 TYR A N 1
ATOM 676 C CA . TYR A 1 84 ? -12.588 0.762 20.923 1.00 95.12 84 TYR A CA 1
ATOM 677 C C . TYR A 1 84 ? -13.469 1.949 21.318 1.00 95.12 84 TYR A C 1
ATOM 679 O O . TYR A 1 84 ? -12.980 3.042 21.616 1.00 95.12 84 TYR A O 1
ATOM 687 N N . ALA A 1 85 ? -14.778 1.717 21.384 1.00 94.12 85 ALA A N 1
ATOM 688 C CA . ALA A 1 85 ? -15.771 2.653 21.892 1.00 94.12 85 ALA A CA 1
ATOM 689 C C . ALA A 1 85 ? -15.807 2.613 23.430 1.00 94.12 85 ALA A C 1
ATOM 691 O O . ALA A 1 85 ? -16.704 2.032 24.048 1.00 94.12 85 ALA A O 1
ATOM 692 N N . ALA A 1 86 ? -14.807 3.233 24.064 1.00 90.75 86 ALA A N 1
ATOM 693 C CA . ALA A 1 86 ? -14.659 3.266 25.520 1.00 90.75 86 ALA A CA 1
ATOM 694 C C . ALA A 1 86 ? -15.894 3.851 26.228 1.00 90.75 86 ALA A C 1
ATOM 696 O O . ALA A 1 86 ? -16.321 3.354 27.272 1.00 90.75 86 ALA A O 1
ATOM 697 N N . THR A 1 87 ? -16.499 4.894 25.652 1.00 88.31 87 THR A N 1
ATOM 698 C CA . THR A 1 87 ? -17.794 5.442 26.086 1.00 88.31 87 THR A CA 1
ATOM 699 C C . THR A 1 87 ? -18.591 5.913 24.868 1.00 88.31 87 THR A C 1
ATOM 701 O O . THR A 1 87 ? -18.037 6.025 23.779 1.00 88.31 87 THR A O 1
ATOM 704 N N . LYS A 1 88 ? -19.866 6.294 25.043 1.00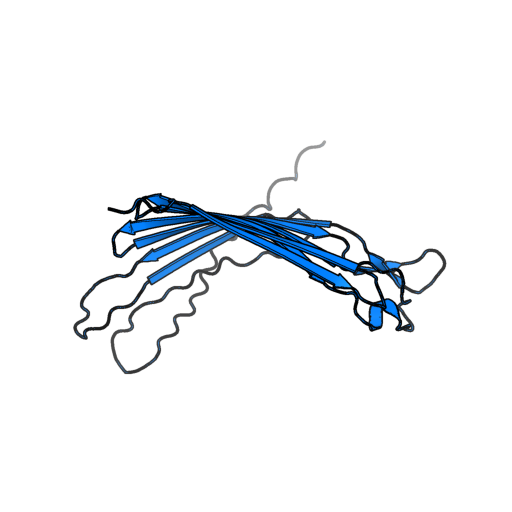 85.31 88 LYS A N 1
ATOM 705 C CA . LYS A 1 88 ? -20.679 6.900 23.962 1.00 85.31 88 LYS A CA 1
ATOM 706 C C . LYS A 1 88 ? -20.017 8.123 23.312 1.00 85.31 88 LYS A C 1
ATOM 708 O O . LYS A 1 88 ? -20.306 8.445 22.167 1.00 85.31 88 LYS A O 1
ATOM 713 N N . ASN A 1 89 ? -19.125 8.779 24.051 1.00 83.19 89 ASN A N 1
ATOM 714 C CA . ASN A 1 89 ? -18.469 10.006 23.643 1.00 83.19 89 ASN A CA 1
ATOM 715 C C . ASN A 1 89 ? -16.977 9.809 23.363 1.00 83.19 89 ASN A C 1
ATOM 717 O O . ASN A 1 89 ? -16.357 10.748 22.896 1.00 83.19 89 ASN A O 1
ATOM 721 N N . LEU A 1 90 ? -16.376 8.653 23.652 1.00 84.81 90 LEU A N 1
ATOM 722 C CA . LEU A 1 90 ? -14.935 8.435 23.507 1.00 84.81 90 LEU A CA 1
ATOM 723 C C . LEU A 1 90 ? -14.680 7.193 22.663 1.00 84.81 90 LEU A C 1
ATOM 725 O O . LEU A 1 90 ? -15.023 6.089 23.081 1.00 84.81 90 LEU A O 1
ATOM 729 N N . ASN A 1 91 ? -14.014 7.388 21.531 1.00 90.50 91 ASN A N 1
ATOM 730 C CA . ASN A 1 91 ? -13.501 6.322 20.686 1.00 90.50 91 ASN A CA 1
ATOM 731 C C . ASN A 1 91 ? -11.980 6.379 20.661 1.00 90.50 91 ASN A C 1
ATOM 733 O O . ASN A 1 91 ? -11.400 7.449 20.483 1.00 90.50 91 ASN A O 1
ATOM 737 N N . LEU A 1 92 ? -11.350 5.227 20.824 1.00 91.12 92 LEU A N 1
ATOM 738 C CA . LEU A 1 92 ? -9.911 5.052 20.717 1.00 91.12 92 LEU A CA 1
ATOM 739 C C . LEU A 1 92 ? -9.609 4.209 19.479 1.00 91.12 92 LEU A C 1
ATOM 741 O O . LEU A 1 92 ? -10.362 3.294 19.145 1.00 91.12 92 LEU A O 1
ATOM 745 N N . GLY A 1 93 ? -8.520 4.534 18.802 1.00 91.94 93 GLY A N 1
ATOM 746 C CA . GLY A 1 93 ? -8.010 3.834 17.637 1.00 91.94 93 GLY A CA 1
ATOM 747 C C . GLY A 1 93 ? -6.540 3.498 17.836 1.00 91.94 93 GLY A C 1
ATOM 748 O O . GLY A 1 93 ? -5.781 4.305 18.366 1.00 91.94 93 GLY A O 1
ATOM 749 N N . LEU A 1 94 ? -6.144 2.308 17.412 1.00 93.25 94 LEU A N 1
ATOM 750 C CA . LEU A 1 94 ? -4.752 1.901 17.287 1.00 93.25 94 LEU A CA 1
ATOM 751 C C . LEU A 1 94 ? -4.595 1.269 15.910 1.00 93.25 94 LEU A C 1
ATOM 753 O O . LEU A 1 94 ? -5.324 0.339 15.596 1.00 93.25 94 LEU A O 1
ATOM 757 N N . ASN A 1 95 ? -3.662 1.748 15.105 1.00 95.00 95 ASN A N 1
ATOM 758 C CA . ASN A 1 95 ? -3.335 1.180 13.807 1.00 95.00 95 ASN A CA 1
ATOM 759 C C . ASN A 1 95 ? -1.866 0.775 13.804 1.00 95.00 95 ASN A C 1
ATOM 761 O O . ASN A 1 95 ? -1.010 1.564 14.188 1.00 95.00 95 ASN A O 1
ATOM 765 N N . ILE A 1 96 ? -1.562 -0.444 13.392 1.00 94.88 96 ILE A N 1
ATOM 766 C CA . ILE A 1 96 ? -0.201 -0.952 13.259 1.00 94.88 96 ILE A CA 1
ATOM 767 C C . ILE A 1 96 ? -0.039 -1.354 11.808 1.00 94.88 96 ILE A C 1
ATOM 769 O O . ILE A 1 96 ? -0.821 -2.156 11.307 1.00 94.88 96 ILE A O 1
ATOM 773 N N . TYR A 1 97 ? 0.974 -0.819 11.142 1.00 94.06 97 TYR A N 1
ATOM 774 C CA . TYR A 1 97 ? 1.162 -1.059 9.721 1.00 94.06 97 TYR A CA 1
ATOM 775 C C . TYR A 1 97 ? 2.591 -1.471 9.395 1.00 94.06 97 TYR A C 1
ATOM 777 O O . TYR A 1 97 ? 3.567 -1.021 10.005 1.00 94.06 97 TYR A O 1
ATOM 785 N N . HIS A 1 98 ? 2.694 -2.339 8.400 1.00 95.50 98 HIS A N 1
ATOM 786 C CA . HIS A 1 98 ? 3.916 -2.735 7.734 1.00 95.50 98 HIS A CA 1
ATOM 787 C C . HIS A 1 98 ? 3.736 -2.448 6.249 1.00 95.50 98 HIS A C 1
ATOM 789 O O . HIS A 1 98 ? 2.860 -3.017 5.605 1.00 95.50 98 HIS A O 1
ATOM 795 N N . PHE A 1 99 ? 4.560 -1.555 5.726 1.00 95.25 99 PHE A N 1
ATOM 796 C CA . PHE A 1 99 ? 4.567 -1.161 4.331 1.00 95.25 99 PHE A CA 1
ATOM 797 C C . PHE A 1 99 ? 5.914 -1.524 3.722 1.00 95.25 99 PHE A C 1
ATOM 799 O O . PHE A 1 99 ? 6.955 -1.155 4.267 1.00 95.25 99 PHE A O 1
ATOM 806 N N . GLN A 1 100 ? 5.912 -2.222 2.600 1.00 95.38 100 GLN A N 1
ATOM 807 C CA . GLN A 1 100 ? 7.113 -2.569 1.857 1.00 95.38 100 GLN A CA 1
ATOM 808 C C . GLN A 1 100 ? 6.953 -2.068 0.433 1.00 95.38 100 GLN A C 1
ATOM 810 O O . GLN A 1 100 ? 5.932 -2.290 -0.205 1.00 95.38 100 GLN A O 1
ATOM 815 N N . GLN A 1 101 ? 7.961 -1.368 -0.063 1.00 94.94 101 GLN A N 1
ATOM 816 C CA . GLN A 1 101 ? 8.009 -0.927 -1.444 1.00 94.94 101 GLN A CA 1
ATOM 817 C C . GLN A 1 101 ? 9.269 -1.496 -2.090 1.00 94.94 101 GLN A C 1
ATOM 819 O O . GLN A 1 101 ? 10.355 -1.383 -1.514 1.00 94.94 101 GLN A O 1
ATOM 824 N N . SER A 1 102 ? 9.133 -2.104 -3.263 1.00 94.62 102 SER A N 1
ATOM 825 C CA . SER A 1 102 ? 10.228 -2.711 -4.026 1.00 94.62 102 SER A CA 1
ATOM 826 C C . SER A 1 102 ? 10.292 -2.149 -5.444 1.00 94.62 102 SER A C 1
ATOM 828 O O . SER A 1 102 ? 9.409 -1.411 -5.892 1.00 94.62 102 SER A O 1
ATOM 830 N N . ASP A 1 103 ? 11.379 -2.481 -6.139 1.00 94.25 103 ASP A N 1
ATOM 831 C CA . ASP A 1 103 ? 11.552 -2.226 -7.571 1.00 94.25 103 ASP A CA 1
ATOM 832 C C . ASP A 1 103 ? 11.504 -0.746 -7.952 1.00 94.25 103 ASP A C 1
ATOM 834 O O . ASP A 1 103 ? 11.108 -0.389 -9.056 1.00 94.25 103 ASP A O 1
ATOM 838 N N . PHE A 1 104 ? 11.960 0.137 -7.057 1.00 93.56 104 PHE A N 1
ATOM 839 C CA . PHE A 1 104 ? 12.015 1.575 -7.326 1.00 93.56 104 PHE A CA 1
ATOM 840 C C . PHE A 1 104 ? 12.801 1.878 -8.600 1.00 93.56 104 PHE A C 1
ATOM 842 O O . PHE A 1 104 ? 13.969 1.503 -8.727 1.00 93.56 104 PHE A O 1
ATOM 849 N N . ILE A 1 105 ? 12.214 2.651 -9.505 1.00 93.75 105 ILE A N 1
ATOM 850 C CA . ILE A 1 105 ? 12.858 3.011 -10.762 1.00 93.75 105 ILE A CA 1
ATOM 851 C C . ILE A 1 105 ? 13.814 4.176 -10.500 1.00 93.75 105 ILE A C 1
ATOM 853 O O . ILE A 1 105 ? 13.405 5.310 -10.231 1.00 93.75 105 ILE A O 1
ATOM 857 N N . ARG A 1 106 ? 15.121 3.913 -10.593 1.00 92.06 106 ARG A N 1
ATOM 858 C CA . ARG A 1 106 ? 16.178 4.906 -10.348 1.00 92.06 106 ARG A CA 1
ATOM 859 C C . ARG A 1 106 ? 17.118 5.003 -11.537 1.00 92.06 106 ARG A C 1
ATOM 861 O O . ARG A 1 106 ? 17.478 4.000 -12.138 1.00 92.06 106 ARG A O 1
ATOM 868 N N . ALA A 1 107 ? 17.555 6.221 -11.845 1.00 91.12 107 ALA A N 1
ATOM 869 C CA . ALA A 1 107 ? 18.599 6.446 -12.837 1.00 91.12 107 ALA A CA 1
ATOM 870 C C . ALA A 1 107 ? 19.972 6.144 -12.213 1.00 91.12 107 ALA A C 1
ATOM 872 O O . ALA A 1 107 ? 20.457 6.914 -11.379 1.00 91.12 107 ALA A O 1
ATOM 873 N N . GLN A 1 108 ? 20.589 5.036 -12.614 1.00 90.31 108 GLN A N 1
ATOM 874 C CA . GLN A 1 108 ? 21.893 4.587 -12.128 1.00 90.31 108 GLN A CA 1
ATOM 875 C C . GLN A 1 108 ? 22.977 4.800 -13.182 1.00 90.31 108 GLN A C 1
ATOM 877 O O . GLN A 1 108 ? 22.726 4.702 -14.379 1.00 90.31 108 GLN A O 1
ATOM 882 N N . THR A 1 109 ? 24.193 5.123 -12.746 1.00 88.81 109 THR A N 1
ATOM 883 C CA . THR A 1 109 ? 25.328 5.294 -13.661 1.00 88.81 109 THR A CA 1
ATOM 884 C C . THR A 1 109 ? 25.724 3.946 -14.251 1.00 88.81 109 THR A C 1
ATOM 886 O O . THR A 1 109 ? 26.015 3.012 -13.506 1.00 88.81 109 THR A O 1
ATOM 889 N N . VAL A 1 110 ? 25.779 3.860 -15.578 1.00 83.19 110 VAL A N 1
ATOM 890 C CA . VAL A 1 110 ? 26.244 2.660 -16.281 1.00 83.19 110 VAL A CA 1
ATOM 891 C C . VAL A 1 110 ? 27.756 2.753 -16.468 1.00 83.19 110 VAL A C 1
ATOM 893 O O . VAL A 1 110 ? 28.271 3.790 -16.890 1.00 83.19 110 VAL A O 1
ATOM 896 N N . MET A 1 111 ? 28.490 1.685 -16.139 1.00 80.50 111 MET A N 1
ATOM 897 C CA . MET A 1 111 ? 29.944 1.663 -16.320 1.00 80.50 111 MET A CA 1
ATOM 898 C C . MET A 1 111 ? 30.311 1.876 -17.793 1.00 80.50 111 MET A C 1
ATOM 900 O O . MET A 1 111 ? 29.790 1.200 -18.674 1.00 80.50 111 MET A O 1
ATOM 904 N N . GLY A 1 112 ? 31.225 2.814 -18.049 1.00 77.88 112 GLY A N 1
ATOM 905 C CA . GLY A 1 112 ? 31.708 3.123 -19.399 1.00 77.88 112 GLY A CA 1
ATOM 906 C C . GLY A 1 112 ? 30.892 4.168 -20.167 1.00 77.88 112 GLY A C 1
ATOM 907 O O . GLY A 1 112 ? 31.274 4.506 -21.283 1.00 77.88 112 GLY A O 1
ATOM 908 N N . LEU A 1 113 ? 29.822 4.726 -19.585 1.00 77.44 113 LEU A N 1
ATOM 909 C CA . LEU A 1 113 ? 29.032 5.802 -20.190 1.00 77.44 113 LEU A CA 1
ATOM 910 C C . LEU A 1 113 ? 28.928 7.016 -19.256 1.00 77.44 113 LEU A C 1
ATOM 912 O O . LEU A 1 113 ? 28.801 6.882 -18.043 1.00 77.44 113 LEU A O 1
ATOM 916 N N . SER A 1 114 ? 28.886 8.220 -19.834 1.00 83.00 114 SER A N 1
ATOM 917 C CA . SER A 1 114 ? 28.583 9.466 -19.103 1.00 83.00 114 SER A CA 1
ATOM 918 C C . SER A 1 114 ? 27.082 9.648 -18.814 1.00 83.00 114 SER A C 1
ATOM 920 O O . SER A 1 114 ? 26.671 10.699 -18.322 1.00 83.00 114 SER A O 1
ATOM 922 N N . LYS A 1 115 ? 26.255 8.650 -19.153 1.00 86.88 115 LYS A N 1
ATOM 923 C CA . LYS A 1 115 ? 24.794 8.655 -19.001 1.00 86.88 115 LYS A CA 1
ATOM 924 C C . LYS A 1 115 ? 24.352 7.717 -17.877 1.00 86.88 115 LYS A C 1
ATOM 926 O O . LYS A 1 115 ? 25.042 6.757 -17.534 1.00 86.88 115 LYS A O 1
ATOM 931 N N . ARG A 1 116 ? 23.172 7.984 -17.317 1.00 91.25 116 ARG A N 1
ATOM 932 C CA . ARG A 1 116 ? 22.505 7.121 -16.331 1.00 91.25 116 ARG A CA 1
ATOM 933 C C . ARG A 1 116 ? 21.373 6.340 -16.986 1.00 91.25 116 ARG A C 1
ATOM 935 O O . ARG A 1 116 ? 20.601 6.935 -17.718 1.00 91.25 116 ARG A O 1
ATOM 942 N N . GLN A 1 117 ? 21.215 5.058 -16.709 1.00 92.69 117 GLN A N 1
ATOM 943 C CA . GLN A 1 117 ? 20.084 4.273 -17.207 1.00 92.69 117 GLN A CA 1
ATOM 944 C C . GLN A 1 117 ? 19.059 4.055 -16.096 1.00 92.69 117 GLN A C 1
ATOM 946 O O . GLN A 1 117 ? 19.431 3.876 -14.934 1.00 92.69 117 GLN A O 1
ATOM 951 N N . TYR A 1 118 ? 17.770 4.104 -16.432 1.00 94.31 118 TYR A N 1
ATOM 952 C CA . TYR A 1 118 ? 16.718 3.734 -15.488 1.00 94.31 118 TYR A CA 1
ATOM 953 C C . TYR A 1 118 ? 16.748 2.229 -15.219 1.00 94.31 118 TYR A C 1
ATOM 955 O O . TYR A 1 118 ? 16.767 1.424 -16.144 1.00 94.31 118 TYR A O 1
ATOM 963 N N . MET A 1 119 ? 16.754 1.847 -13.946 1.00 94.31 119 MET A N 1
ATOM 964 C CA . MET A 1 119 ? 16.734 0.452 -13.512 1.00 94.31 119 MET A CA 1
ATOM 965 C C . MET A 1 119 ? 15.915 0.324 -12.226 1.00 94.31 119 MET A C 1
ATOM 967 O O . MET A 1 119 ? 16.004 1.197 -11.351 1.00 94.31 119 MET A O 1
ATOM 971 N N . ASN A 1 120 ? 15.165 -0.769 -12.090 1.00 94.62 120 ASN A N 1
ATOM 972 C CA . ASN A 1 120 ? 14.528 -1.152 -10.834 1.00 94.62 120 ASN A CA 1
ATOM 973 C C . ASN A 1 120 ? 15.614 -1.468 -9.800 1.00 94.62 120 ASN A C 1
ATOM 975 O O . ASN A 1 120 ? 16.512 -2.276 -10.039 1.00 94.62 120 ASN A O 1
ATOM 979 N N . SER A 1 121 ? 15.608 -0.763 -8.669 1.00 92.88 121 SER A N 1
ATOM 980 C CA . SER A 1 121 ? 16.614 -0.958 -7.630 1.00 92.88 121 SER A CA 1
ATOM 981 C C . SER A 1 121 ? 16.166 -0.497 -6.253 1.00 92.88 121 SER A C 1
ATOM 983 O O . SER A 1 121 ? 15.717 0.632 -6.043 1.00 92.88 121 SER A O 1
ATOM 985 N N . GLY A 1 122 ? 16.451 -1.355 -5.281 1.00 88.38 122 GLY A N 1
ATOM 986 C CA . GLY A 1 122 ? 16.265 -1.069 -3.872 1.00 88.38 122 GLY A CA 1
ATOM 987 C C . GLY A 1 122 ? 14.882 -1.438 -3.361 1.00 88.38 122 GLY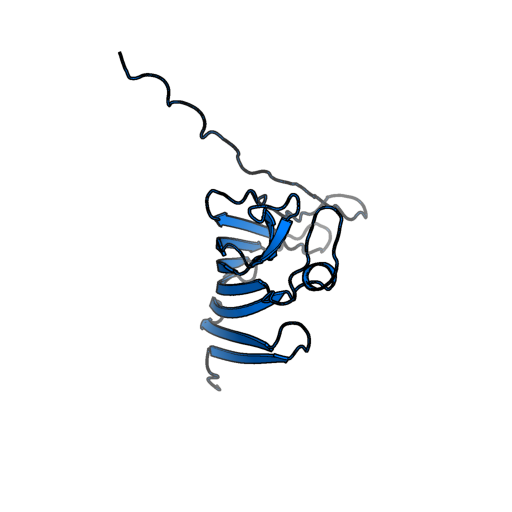 A C 1
ATOM 988 O O . GLY A 1 122 ? 13.930 -1.650 -4.105 1.00 88.38 122 GLY A O 1
ATOM 989 N N . GLU A 1 123 ? 14.811 -1.477 -2.042 1.00 91.00 123 GLU A N 1
ATOM 990 C CA . GLU A 1 123 ? 13.638 -1.865 -1.282 1.00 91.00 123 GLU A CA 1
ATOM 991 C C . GLU A 1 123 ? 13.563 -0.964 -0.049 1.00 91.00 123 GLU A C 1
ATOM 993 O O . GLU A 1 123 ? 14.594 -0.596 0.530 1.00 91.00 123 GLU A O 1
ATOM 998 N N . HIS A 1 124 ? 12.355 -0.551 0.321 1.00 88.62 124 HIS A N 1
ATOM 999 C CA . HIS A 1 124 ? 12.107 0.307 1.472 1.00 88.62 124 HIS A CA 1
ATOM 1000 C C . HIS A 1 124 ? 10.977 -0.280 2.303 1.00 88.62 124 HIS A C 1
ATOM 1002 O O . HIS A 1 124 ? 9.851 -0.400 1.836 1.00 88.62 124 HIS A O 1
ATOM 1008 N N . THR A 1 125 ? 11.277 -0.599 3.558 1.00 89.62 125 THR A N 1
ATOM 1009 C CA . THR A 1 125 ? 10.292 -1.103 4.518 1.00 89.62 125 THR A CA 1
ATOM 1010 C C . THR A 1 125 ? 9.991 -0.042 5.564 1.00 89.62 125 THR A C 1
ATOM 1012 O O . THR A 1 125 ? 10.890 0.395 6.276 1.00 89.62 125 THR A O 1
ATOM 1015 N N . ILE A 1 126 ? 8.733 0.341 5.717 1.00 88.56 126 ILE A N 1
ATOM 1016 C CA . ILE A 1 126 ? 8.253 1.255 6.751 1.00 88.56 126 ILE A CA 1
ATOM 1017 C C . ILE A 1 126 ? 7.386 0.457 7.718 1.00 88.56 126 ILE A C 1
ATOM 1019 O O . ILE A 1 126 ? 6.507 -0.296 7.312 1.00 88.56 126 ILE A O 1
ATOM 1023 N N . ARG A 1 127 ? 7.624 0.616 9.018 1.00 89.75 127 ARG A N 1
ATOM 1024 C CA . ARG A 1 127 ? 6.782 0.029 10.062 1.00 89.75 127 ARG A CA 1
ATOM 1025 C C . ARG A 1 127 ? 6.305 1.144 10.964 1.00 89.75 127 ARG A C 1
ATOM 1027 O O . ARG A 1 127 ? 7.085 2.029 11.294 1.00 89.75 127 ARG A O 1
ATOM 1034 N N . GLY A 1 128 ? 5.056 1.125 11.387 1.00 85.69 128 GLY A N 1
ATOM 1035 C CA . GLY A 1 128 ? 4.550 2.211 12.208 1.00 85.69 128 GLY A CA 1
ATOM 1036 C C . GLY A 1 128 ? 3.383 1.816 13.077 1.00 85.69 128 GLY A C 1
ATOM 1037 O O . GLY A 1 128 ? 2.765 0.767 12.904 1.00 85.69 128 GLY A O 1
ATOM 1038 N N . VAL A 1 129 ? 3.128 2.691 14.039 1.00 87.19 129 VAL A N 1
ATOM 1039 C CA . VAL A 1 129 ? 1.995 2.615 14.944 1.00 87.19 129 VAL A CA 1
ATOM 1040 C C . VAL A 1 129 ? 1.342 3.989 14.994 1.00 87.19 129 VAL A C 1
ATOM 1042 O O . VAL A 1 129 ? 2.006 5.007 15.191 1.00 87.19 129 VAL A O 1
ATOM 1045 N N . GLU A 1 130 ? 0.030 4.025 14.836 1.00 85.31 130 GLU A N 1
ATOM 1046 C CA . GLU A 1 130 ? -0.782 5.225 14.957 1.00 85.31 130 GLU A CA 1
ATOM 1047 C C . GLU A 1 130 ? -1.787 5.035 16.077 1.00 85.31 130 GLU A C 1
ATOM 1049 O O . GLU A 1 130 ? -2.437 3.999 16.177 1.00 85.31 130 GLU A O 1
ATOM 1054 N N . VAL A 1 131 ? -1.916 6.043 16.926 1.00 85.81 131 VAL A N 1
ATOM 1055 C CA . VAL A 1 131 ? -2.877 6.063 18.021 1.00 85.81 131 VAL A CA 1
ATOM 1056 C C . VAL A 1 131 ? -3.809 7.242 17.808 1.00 85.81 131 VAL A C 1
ATOM 1058 O O . VAL A 1 131 ? -3.376 8.366 17.560 1.00 85.81 131 VAL A O 1
ATOM 1061 N N . GLU A 1 132 ? -5.102 6.998 17.937 1.00 84.00 132 GLU A N 1
ATOM 1062 C CA . GLU A 1 132 ? -6.138 8.007 17.799 1.00 84.00 132 GLU A CA 1
ATOM 1063 C C . GLU A 1 132 ? -7.063 8.001 19.018 1.00 84.00 132 GLU A C 1
ATOM 1065 O O . GLU A 1 132 ? -7.430 6.955 19.545 1.00 84.00 132 GLU A O 1
ATOM 1070 N N . ALA A 1 133 ? -7.473 9.183 19.465 1.00 82.38 133 ALA A N 1
ATOM 1071 C CA . ALA A 1 133 ? -8.489 9.362 20.488 1.00 82.38 133 ALA A CA 1
ATOM 1072 C C . ALA A 1 133 ? -9.483 10.441 20.045 1.00 82.38 133 ALA A C 1
ATOM 1074 O O . ALA A 1 133 ? -9.142 11.615 19.929 1.00 82.38 133 ALA A O 1
ATOM 1075 N N . ARG A 1 134 ? -10.742 10.058 19.829 1.00 80.62 134 ARG A N 1
ATOM 1076 C CA . ARG A 1 134 ? -11.850 10.956 19.479 1.00 80.62 134 ARG A CA 1
ATOM 1077 C C . ARG A 1 134 ? -12.798 11.100 20.662 1.00 80.62 134 ARG A C 1
ATOM 1079 O O . ARG A 1 134 ? -13.449 10.132 21.042 1.00 80.62 134 ARG A O 1
ATOM 1086 N N . LEU A 1 135 ? -12.917 12.305 21.210 1.00 79.00 135 LEU A N 1
ATOM 1087 C CA . LEU A 1 135 ? -13.826 12.657 22.298 1.00 79.00 135 LEU A CA 1
ATOM 1088 C C . LEU A 1 135 ? -14.914 13.636 21.822 1.00 79.00 135 LEU A C 1
ATOM 1090 O O . LEU A 1 135 ? -14.639 14.764 21.440 1.00 79.00 135 LEU A O 1
ATOM 1094 N N . GLN A 1 136 ? -16.180 13.267 21.924 1.00 71.38 136 GLN A N 1
ATOM 1095 C CA . GLN A 1 136 ? -17.320 14.150 21.695 1.00 71.38 136 GLN A CA 1
ATOM 1096 C C . GLN A 1 136 ? -17.750 14.764 23.031 1.00 71.38 136 GLN A C 1
ATOM 1098 O O . GLN A 1 136 ? -18.515 14.178 23.796 1.00 71.38 136 GLN A O 1
ATOM 1103 N N . ALA A 1 137 ? -17.218 15.940 23.363 1.00 64.56 137 ALA A N 1
ATOM 1104 C CA . ALA A 1 137 ? -17.533 16.592 24.627 1.00 64.56 137 ALA A CA 1
ATOM 1105 C C . ALA A 1 137 ? -18.937 17.222 24.583 1.00 64.56 137 ALA A C 1
ATOM 1107 O O . ALA A 1 137 ? -19.182 18.211 23.893 1.00 64.56 137 ALA A O 1
ATOM 1108 N N . THR A 1 138 ? -19.866 16.689 25.375 1.00 53.72 138 THR A N 1
ATOM 1109 C CA . THR A 1 138 ? -21.187 17.290 25.595 1.00 53.72 138 THR A CA 1
ATOM 1110 C C . THR A 1 138 ? -21.088 18.334 26.710 1.00 53.72 138 THR A C 1
ATOM 1112 O O . THR A 1 138 ? -21.513 18.099 27.836 1.00 53.72 138 THR A O 1
ATOM 1115 N N . LYS A 1 139 ? -20.480 19.494 26.443 1.00 46.53 139 LYS A N 1
ATOM 1116 C CA . LYS A 1 139 ? -20.696 20.667 27.301 1.00 46.53 139 LYS A CA 1
ATOM 1117 C C . LYS A 1 139 ? -21.615 21.629 26.577 1.00 46.53 139 LYS A C 1
ATOM 1119 O O . LYS A 1 139 ? -21.300 22.101 25.491 1.00 46.53 139 LYS A O 1
ATOM 1124 N N . THR A 1 140 ? -22.746 21.921 27.203 1.00 40.25 140 THR A N 1
ATOM 1125 C CA . THR A 1 140 ? -23.632 23.017 26.833 1.00 40.25 140 THR A CA 1
ATOM 1126 C C . THR A 1 140 ? -22.853 24.318 27.026 1.00 40.25 140 THR A C 1
ATOM 1128 O O . THR A 1 140 ? -22.813 24.885 28.116 1.00 40.25 140 THR A O 1
ATOM 1131 N N . CYS A 1 141 ? -22.171 24.796 25.987 1.00 44.75 141 CYS A N 1
ATOM 1132 C CA . CYS A 1 141 ? -21.920 26.225 25.891 1.00 44.75 141 CYS A CA 1
ATOM 1133 C C . CYS A 1 141 ? -23.294 26.911 25.817 1.00 44.75 141 CYS A C 1
ATOM 1135 O O . CYS A 1 141 ? -24.264 26.313 25.356 1.00 44.75 141 CYS A O 1
ATOM 1137 N N . ALA A 1 142 ? -23.417 28.140 26.317 1.00 52.47 142 ALA A N 1
ATOM 1138 C CA . ALA A 1 142 ? -24.698 28.855 26.378 1.00 52.47 142 ALA A CA 1
ATOM 1139 C C . ALA A 1 142 ? -25.425 28.962 25.012 1.00 52.47 142 ALA A C 1
ATOM 1141 O O . ALA A 1 142 ? -26.618 29.245 24.970 1.00 52.47 142 ALA A O 1
ATOM 1142 N N . SER A 1 143 ? -24.733 28.671 23.906 1.00 43.22 143 SER A N 1
ATOM 1143 C CA . SER A 1 143 ? -25.303 28.302 22.613 1.00 43.22 143 SER A CA 1
ATOM 1144 C C . SER A 1 143 ? -25.162 26.790 22.363 1.00 43.22 143 SER A C 1
ATOM 1146 O O . SER A 1 143 ? -24.081 26.214 22.472 1.00 43.22 143 SER A O 1
ATOM 1148 N N . ARG A 1 144 ? -26.285 26.154 22.019 1.00 43.25 144 ARG A N 1
ATOM 1149 C CA . ARG A 1 144 ? -26.512 24.717 21.787 1.00 43.25 144 ARG A CA 1
ATOM 1150 C C . ARG A 1 144 ? -25.676 24.159 20.614 1.00 43.25 144 ARG A C 1
ATOM 1152 O O . ARG A 1 144 ? -26.227 23.814 19.576 1.00 43.25 144 ARG A O 1
ATOM 1159 N N . VAL A 1 145 ? -24.353 24.102 20.760 1.00 43.44 145 VAL A N 1
ATOM 1160 C CA . VAL A 1 145 ? -23.409 23.610 19.744 1.00 43.44 145 VAL A CA 1
ATOM 1161 C C . VAL A 1 145 ? -22.538 22.512 20.351 1.00 43.44 145 VAL A C 1
ATOM 1163 O O . VAL A 1 145 ? -21.772 22.751 21.281 1.00 43.44 145 VAL A O 1
ATOM 1166 N N . THR A 1 146 ? -22.656 21.296 19.819 1.00 47.28 146 THR A N 1
ATOM 1167 C CA . THR A 1 146 ? -21.785 20.160 20.145 1.00 47.28 146 THR A CA 1
ATOM 1168 C C . THR A 1 146 ? -20.550 20.224 19.251 1.00 47.28 146 THR A C 1
ATOM 1170 O O . THR A 1 146 ? -20.689 20.289 18.033 1.00 47.28 146 THR A O 1
ATOM 1173 N N . THR A 1 147 ? -19.345 20.205 19.829 1.00 50.12 147 THR A N 1
ATOM 1174 C CA . THR A 1 147 ? -18.095 20.160 19.051 1.00 50.12 147 THR A CA 1
ATOM 1175 C C . THR A 1 147 ? -17.344 18.855 19.330 1.00 50.12 147 THR A C 1
ATOM 1177 O O . THR A 1 147 ? -17.093 18.535 20.495 1.00 50.12 147 THR A O 1
ATOM 1180 N N . PRO A 1 148 ? -17.012 18.059 18.297 1.00 52.72 148 PRO A N 1
ATOM 1181 C CA . PRO A 1 148 ? -16.154 16.897 18.466 1.00 52.72 148 PRO A CA 1
ATOM 1182 C C . PRO A 1 148 ? -14.696 17.341 18.641 1.00 52.72 148 PRO A C 1
ATOM 1184 O O . PRO A 1 148 ? -14.214 18.237 17.951 1.00 52.72 148 PRO A O 1
ATOM 1187 N N . PHE A 1 149 ? -13.990 16.690 19.555 1.00 56.78 149 PHE A N 1
ATOM 1188 C CA . PHE A 1 149 ? -12.556 16.817 19.786 1.00 56.78 149 PHE A CA 1
ATOM 1189 C C . PHE A 1 149 ? -11.875 15.521 19.328 1.00 56.78 149 PHE A C 1
ATOM 1191 O O . PHE A 1 149 ? -12.379 14.432 19.588 1.00 56.78 149 PHE A O 1
ATOM 1198 N N . ALA A 1 150 ? -10.743 15.605 18.634 1.00 54.44 150 ALA A N 1
ATOM 1199 C CA . ALA A 1 150 ? -9.984 14.434 18.200 1.00 54.44 150 ALA A CA 1
ATOM 1200 C C . ALA A 1 150 ? -8.494 14.727 18.325 1.00 54.44 150 ALA A C 1
ATOM 1202 O O . ALA A 1 150 ? -8.058 15.775 17.874 1.00 54.44 150 ALA A O 1
ATOM 1203 N N . ILE A 1 151 ? -7.740 13.819 18.937 1.00 59.44 151 ILE A N 1
ATOM 1204 C CA . ILE A 1 151 ? -6.279 13.816 18.976 1.00 59.44 151 ILE A CA 1
ATOM 1205 C C . ILE A 1 151 ? -5.827 12.607 18.163 1.00 59.44 151 ILE A C 1
ATOM 1207 O O . ILE A 1 151 ? -6.275 11.493 18.423 1.00 59.44 151 ILE A O 1
ATOM 1211 N N . GLN A 1 152 ? -4.908 12.814 17.227 1.00 54.41 152 GLN A N 1
ATOM 1212 C CA . GLN A 1 152 ? -4.227 11.738 16.516 1.00 54.41 152 GLN A CA 1
ATOM 1213 C C . GLN A 1 152 ? -2.722 11.887 16.741 1.00 54.41 152 GLN A C 1
ATOM 1215 O O . GLN A 1 152 ? -2.194 12.997 16.733 1.00 54.41 152 GLN A O 1
ATOM 1220 N N . MET A 1 153 ? -2.041 10.778 17.006 1.00 56.69 153 MET A N 1
ATOM 1221 C CA . MET A 1 153 ? -0.590 10.699 17.122 1.00 56.69 153 MET A CA 1
ATOM 1222 C C . MET A 1 153 ? -0.104 9.563 16.225 1.00 56.69 153 MET A C 1
ATOM 1224 O O . MET A 1 153 ? -0.434 8.404 16.453 1.00 56.69 153 MET A O 1
ATOM 1228 N N . THR A 1 154 ? 0.704 9.889 15.222 1.00 54.75 154 THR A N 1
ATOM 1229 C CA . THR A 1 154 ? 1.311 8.905 14.318 1.00 54.75 154 THR A CA 1
ATOM 1230 C C . THR A 1 154 ? 2.800 8.790 14.627 1.00 54.75 154 THR A C 1
ATOM 1232 O O . THR A 1 154 ? 3.506 9.799 14.631 1.00 54.75 154 THR A O 1
ATOM 1235 N N . MET A 1 155 ? 3.290 7.570 14.863 1.00 57.06 155 MET A N 1
ATOM 1236 C CA . MET A 1 155 ? 4.714 7.273 15.015 1.00 57.06 155 MET A CA 1
ATOM 1237 C C . MET A 1 155 ? 5.141 6.241 13.964 1.00 57.06 155 MET A C 1
ATOM 1239 O O . MET A 1 155 ? 4.728 5.085 14.000 1.00 57.06 155 MET A O 1
ATOM 1243 N N . SER A 1 156 ? 5.985 6.659 13.020 1.00 53.00 156 SER A N 1
ATOM 1244 C CA . SER A 1 156 ? 6.525 5.797 11.962 1.00 53.00 156 SER A CA 1
ATOM 1245 C C . SER A 1 156 ? 8.015 5.536 12.189 1.00 53.00 156 SER A C 1
ATOM 1247 O O . SER A 1 156 ? 8.765 6.456 12.518 1.00 53.00 156 SER A O 1
ATOM 1249 N N . ILE A 1 157 ? 8.452 4.289 12.022 1.00 56.50 157 ILE A N 1
ATOM 1250 C CA . ILE A 1 157 ? 9.837 3.829 12.155 1.00 56.50 157 ILE A CA 1
ATOM 1251 C C . ILE A 1 157 ? 10.249 3.202 10.811 1.00 56.50 157 ILE A C 1
ATOM 1253 O O . ILE A 1 157 ? 9.892 2.069 10.486 1.00 56.50 157 ILE A O 1
ATOM 1257 N N . GLY A 1 158 ? 10.992 3.966 10.007 1.00 51.62 158 GLY A N 1
ATOM 1258 C CA . GLY A 1 158 ? 11.583 3.517 8.739 1.00 51.62 158 GLY A CA 1
ATOM 1259 C C . GLY A 1 158 ? 13.058 3.106 8.877 1.00 51.62 158 GLY A C 1
ATOM 1260 O O . GLY A 1 158 ? 13.665 3.314 9.932 1.00 51.62 158 GLY A O 1
ATOM 1261 N N . PRO A 1 159 ? 13.688 2.554 7.823 1.00 45.75 159 PRO A N 1
ATOM 1262 C CA . PRO A 1 159 ? 15.093 2.182 7.847 1.00 45.75 159 PRO A CA 1
ATOM 1263 C C . PRO A 1 159 ? 15.953 3.451 7.885 1.00 45.75 159 PRO A C 1
ATOM 1265 O O . PRO A 1 159 ? 15.633 4.456 7.250 1.00 45.75 159 PRO A O 1
ATOM 1268 N N . SER A 1 160 ? 17.094 3.368 8.572 1.00 42.00 160 SER A N 1
ATOM 1269 C CA . SER A 1 160 ? 18.055 4.446 8.887 1.00 42.00 160 SER A CA 1
ATOM 1270 C C . SER A 1 160 ? 18.517 5.357 7.724 1.00 42.00 160 SER A C 1
ATOM 1272 O O . SER A 1 160 ? 19.248 6.314 7.979 1.00 42.00 160 SER A O 1
ATOM 1274 N N . ARG A 1 161 ? 18.152 5.095 6.461 1.00 44.31 161 ARG A N 1
ATOM 1275 C CA . ARG A 1 161 ? 18.635 5.834 5.278 1.00 44.31 161 ARG A CA 1
ATOM 1276 C C . ARG A 1 161 ? 17.583 6.662 4.534 1.00 44.31 161 ARG A C 1
ATOM 1278 O O . ARG A 1 161 ? 17.965 7.380 3.614 1.00 44.31 161 ARG A O 1
ATOM 1285 N N . SER A 1 162 ? 16.303 6.613 4.910 1.00 37.66 162 SER A N 1
ATOM 1286 C CA . SER A 1 162 ? 15.264 7.421 4.255 1.00 37.66 162 SER A CA 1
ATOM 1287 C C . SER A 1 162 ? 14.796 8.549 5.173 1.00 37.66 162 SER A C 1
ATOM 1289 O O . SER A 1 162 ? 14.089 8.338 6.156 1.00 37.66 162 SER A O 1
ATOM 1291 N N . LEU A 1 163 ? 15.244 9.764 4.858 1.00 38.62 163 LEU A N 1
ATOM 1292 C CA . LEU A 1 163 ? 14.787 11.019 5.446 1.00 38.62 163 LEU A CA 1
ATOM 1293 C C . LEU A 1 163 ? 13.321 11.269 5.062 1.00 38.62 163 LEU A C 1
ATOM 1295 O O . LEU A 1 163 ? 13.030 12.033 4.150 1.00 38.62 163 LEU A O 1
ATOM 1299 N N . SER A 1 164 ? 12.388 10.667 5.787 1.00 37.28 164 SER A N 1
ATOM 1300 C CA . SER A 1 164 ? 11.064 11.257 5.951 1.00 37.28 164 SER A CA 1
ATOM 1301 C C . SER A 1 164 ? 10.732 11.228 7.432 1.00 37.28 164 SER A C 1
ATOM 1303 O O . SER A 1 164 ? 10.110 10.306 7.951 1.00 37.28 164 SER A O 1
ATOM 1305 N N . ARG A 1 165 ? 11.240 12.238 8.149 1.00 39.53 165 ARG A N 1
ATOM 1306 C CA . ARG A 1 165 ? 10.743 12.581 9.481 1.00 39.53 165 ARG A CA 1
ATOM 1307 C C . ARG A 1 165 ? 9.320 13.090 9.276 1.00 39.53 165 ARG A C 1
ATOM 1309 O O . ARG A 1 165 ? 9.130 14.282 9.057 1.00 39.53 165 ARG A O 1
ATOM 1316 N N . MET A 1 166 ? 8.341 12.189 9.248 1.00 41.28 166 MET A N 1
ATOM 1317 C CA . MET A 1 166 ? 6.946 12.605 9.177 1.00 41.28 166 MET A CA 1
ATOM 1318 C C . MET A 1 166 ? 6.623 13.359 10.473 1.00 41.28 166 MET A C 1
ATOM 1320 O O . MET A 1 166 ? 6.826 12.807 11.558 1.00 41.28 166 MET A O 1
ATOM 1324 N N . PRO A 1 167 ? 6.207 14.632 10.400 1.00 40.06 167 PRO A N 1
ATOM 1325 C CA . PRO A 1 167 ? 5.867 15.384 11.594 1.00 40.06 167 PRO A CA 1
ATOM 1326 C C . PRO A 1 167 ? 4.634 14.762 12.260 1.00 40.06 167 PRO A C 1
ATOM 1328 O O . PRO A 1 167 ? 3.686 14.355 11.591 1.00 40.06 167 PRO A O 1
ATOM 1331 N N . ILE A 1 168 ? 4.643 14.706 13.591 1.00 44.31 168 ILE A N 1
ATOM 1332 C CA . ILE A 1 168 ? 3.461 14.361 14.383 1.00 44.31 168 ILE A CA 1
ATOM 1333 C C . ILE A 1 168 ? 2.440 15.486 14.175 1.00 44.31 168 ILE A C 1
ATOM 1335 O O . ILE A 1 168 ? 2.673 16.622 14.591 1.00 44.31 168 ILE A O 1
ATOM 1339 N N . TYR A 1 169 ? 1.317 15.188 13.523 1.00 41.53 169 TYR A N 1
ATOM 1340 C CA . TYR A 1 169 ? 0.209 16.130 13.388 1.00 41.53 169 TYR A CA 1
ATOM 1341 C C . TYR A 1 169 ? -0.767 15.943 14.543 1.00 41.53 169 TYR A C 1
ATOM 1343 O O . TYR A 1 169 ? -1.482 14.951 14.602 1.00 41.53 169 TYR A O 1
ATOM 1351 N N . VAL A 1 170 ? -0.835 16.928 15.437 1.00 44.50 170 VAL A N 1
ATOM 1352 C CA . VAL A 1 170 ? -1.900 17.018 16.439 1.00 44.50 170 VAL A CA 1
ATOM 1353 C C . VAL A 1 170 ? -2.957 17.980 15.903 1.00 44.50 170 VAL A C 1
ATOM 1355 O O . VAL A 1 170 ? -2.746 19.190 15.888 1.00 44.50 170 VAL A O 1
ATOM 1358 N N . GLN A 1 171 ? -4.093 17.463 15.436 1.00 42.41 171 GLN A N 1
ATOM 1359 C CA . GLN A 1 171 ? -5.239 18.310 15.103 1.00 42.41 171 GLN A CA 1
ATOM 1360 C C . GLN A 1 171 ? -6.002 18.627 16.394 1.00 42.41 171 GLN A C 1
ATOM 1362 O O . GLN A 1 171 ? -6.286 17.728 17.170 1.00 42.41 171 GLN A O 1
ATOM 1367 N N . ILE A 1 172 ? -6.316 19.897 16.656 1.00 47.22 172 ILE A N 1
ATOM 1368 C CA . ILE A 1 172 ? -7.053 20.318 17.857 1.00 47.22 172 ILE A CA 1
ATOM 1369 C C . ILE A 1 172 ? -8.257 21.146 17.402 1.00 47.22 172 ILE A C 1
ATOM 1371 O O . ILE A 1 172 ? -8.100 22.258 16.906 1.00 47.22 172 ILE A O 1
ATOM 1375 N N . GLY A 1 173 ? -9.469 20.610 17.561 1.00 43.50 173 GLY A N 1
ATOM 1376 C CA . GLY A 1 173 ? -10.718 21.350 17.347 1.00 43.50 173 GLY A CA 1
ATOM 1377 C C . GLY A 1 173 ? -11.267 21.875 18.675 1.00 43.50 173 GLY A C 1
ATOM 1378 O O . GLY A 1 173 ? -11.454 21.090 19.601 1.00 43.50 173 GLY A O 1
ATOM 1379 N N . GLY A 1 174 ? -11.516 23.184 18.794 1.00 43.50 174 GLY A N 1
ATOM 1380 C CA . GLY A 1 174 ? -12.029 23.806 20.023 1.00 43.50 174 GLY A CA 1
ATOM 1381 C C . GLY A 1 174 ? -12.986 24.974 19.761 1.00 43.50 174 GLY A C 1
ATOM 1382 O O . GLY A 1 174 ? -12.975 25.572 18.687 1.00 43.50 174 GLY A O 1
ATOM 1383 N N . CYS A 1 175 ? -13.832 25.297 20.746 1.00 42.44 175 CYS A N 1
ATOM 1384 C CA . CYS A 1 175 ? -14.820 26.378 20.663 1.00 42.44 175 CYS A CA 1
ATOM 1385 C C . CYS A 1 175 ? -14.187 27.746 20.981 1.00 42.44 175 CYS A C 1
ATOM 1387 O O . CYS A 1 175 ? -13.654 27.942 22.072 1.00 42.44 175 CYS A O 1
ATOM 1389 N N . CYS A 1 176 ? -14.316 28.716 20.071 1.00 42.28 176 CYS A N 1
ATOM 1390 C CA . CYS A 1 176 ? -14.040 30.131 20.340 1.00 42.28 176 CYS A CA 1
ATOM 1391 C C . CYS A 1 176 ? -15.278 30.792 20.978 1.00 42.28 176 CYS A C 1
ATOM 1393 O O . CYS A 1 176 ? -16.400 30.611 20.503 1.00 42.28 176 CYS A O 1
ATOM 1395 N N . ARG A 1 177 ? -15.102 31.556 22.065 1.00 40.31 177 ARG A N 1
ATOM 1396 C CA . ARG A 1 177 ? -16.156 32.429 22.612 1.00 40.31 177 ARG A CA 1
ATOM 1397 C C . ARG A 1 177 ? -16.189 33.727 21.802 1.00 40.31 177 ARG A C 1
ATOM 1399 O O . ARG A 1 177 ? -15.238 34.495 21.867 1.00 40.31 177 ARG A O 1
ATOM 1406 N N . GLY A 1 178 ? -17.316 33.986 21.142 1.00 39.62 178 GLY A N 1
ATOM 1407 C CA . GLY A 1 178 ? -17.664 35.295 20.584 1.00 39.62 178 GLY A CA 1
ATOM 1408 C C . GLY A 1 178 ? -17.507 35.399 19.068 1.00 39.62 178 GLY A C 1
ATOM 1409 O O . GLY A 1 178 ? -16.402 35.323 18.549 1.00 39.62 178 GLY A O 1
ATOM 1410 N N . GLY A 1 179 ? -18.628 35.649 18.388 1.00 34.12 179 GLY A N 1
ATOM 1411 C CA . GLY A 1 179 ? -18.664 36.113 17.001 1.00 34.12 179 GLY A CA 1
ATOM 1412 C C . GLY A 1 179 ? -18.583 35.007 15.951 1.00 34.12 179 GLY A C 1
ATOM 1413 O O . GLY A 1 179 ? -17.739 34.123 16.000 1.00 34.12 179 GLY A O 1
ATOM 1414 N N . THR A 1 180 ? -19.493 35.073 14.987 1.00 36.53 180 THR A N 1
ATOM 1415 C CA . THR A 1 180 ? -19.562 34.268 13.764 1.00 36.53 180 THR A CA 1
ATOM 1416 C C . THR A 1 180 ? -18.227 34.261 13.013 1.00 36.53 180 THR A C 1
ATOM 1418 O O . THR A 1 180 ? -17.947 35.154 12.218 1.00 36.53 180 THR A O 1
ATOM 1421 N N . GLY A 1 181 ? -17.399 33.250 13.261 1.00 32.28 181 GLY A N 1
ATOM 1422 C CA . GLY A 1 181 ? -16.143 33.035 12.555 1.00 32.28 181 GLY A CA 1
ATOM 1423 C C . GLY A 1 181 ? -15.674 31.594 12.722 1.00 32.28 181 GLY A C 1
ATOM 1424 O O . GLY A 1 181 ? -15.668 31.053 13.826 1.00 32.28 181 GLY A O 1
ATOM 1425 N N . ILE A 1 182 ? -15.301 30.954 11.614 1.00 37.34 182 ILE A N 1
ATOM 1426 C CA . ILE A 1 182 ? -14.656 29.639 11.616 1.00 37.34 182 ILE A CA 1
ATOM 1427 C C . ILE A 1 182 ? -13.269 29.819 12.249 1.00 37.34 182 ILE A C 1
ATOM 1429 O O . ILE A 1 182 ? -12.342 30.305 11.606 1.00 37.34 182 ILE A O 1
ATOM 1433 N N . CYS A 1 183 ? -13.117 29.450 13.521 1.00 38.44 183 CYS A N 1
ATOM 1434 C CA . CYS A 1 183 ? -11.812 29.409 14.176 1.00 38.44 183 CYS A CA 1
ATOM 1435 C C . CYS A 1 183 ? -11.033 28.177 13.691 1.00 38.44 183 CYS A C 1
ATOM 1437 O O . CYS A 1 183 ? -11.232 27.065 14.177 1.00 38.44 183 CYS A O 1
ATOM 1439 N N . ARG A 1 184 ? -10.117 28.373 12.739 1.00 34.19 184 ARG A N 1
ATOM 1440 C CA . ARG A 1 184 ? -9.125 27.364 12.350 1.00 34.19 184 ARG A CA 1
ATOM 1441 C C . ARG A 1 184 ? -7.940 27.446 13.319 1.00 34.19 184 ARG A C 1
ATOM 1443 O O . ARG A 1 184 ? -6.963 28.135 13.044 1.00 34.19 184 ARG A O 1
ATOM 1450 N N . LEU A 1 185 ? -8.010 26.762 14.461 1.00 37.84 185 LEU A N 1
ATOM 1451 C CA . LEU A 1 185 ? -6.835 26.559 15.321 1.00 37.84 185 LEU A CA 1
ATOM 1452 C C . LEU A 1 185 ? -5.919 25.518 14.662 1.00 37.84 185 LEU A C 1
ATOM 1454 O O . LEU A 1 185 ? -5.929 24.338 14.989 1.00 37.84 185 LEU A O 1
ATOM 1458 N N . THR A 1 186 ? -5.134 25.967 13.682 1.00 33.94 186 THR A N 1
ATOM 1459 C CA . THR A 1 186 ? -4.028 25.177 13.123 1.00 33.94 186 THR A CA 1
ATOM 1460 C C . THR A 1 186 ? -2.852 25.298 14.091 1.00 33.94 186 THR A C 1
ATOM 1462 O O . THR A 1 186 ? -1.948 26.102 13.891 1.00 33.94 186 THR A O 1
ATOM 1465 N N . GLY A 1 187 ? -2.915 24.580 15.211 1.00 32.16 187 GLY A N 1
ATOM 1466 C CA . GLY A 1 187 ? -1.814 24.490 16.165 1.00 32.16 187 GLY A CA 1
ATOM 1467 C C . GLY A 1 187 ? -0.920 23.309 15.812 1.00 32.16 187 GLY A C 1
ATOM 1468 O O . GLY A 1 187 ? -1.243 22.179 16.156 1.00 32.16 187 GLY A O 1
ATOM 1469 N N . LEU A 1 188 ? 0.198 23.556 15.129 1.00 31.36 188 LEU A N 1
ATOM 1470 C CA . LEU A 1 188 ? 1.233 22.547 14.904 1.00 31.36 188 LEU A CA 1
ATOM 1471 C C . LEU A 1 188 ? 1.994 22.356 16.224 1.00 31.36 188 LEU A C 1
ATOM 1473 O O . LEU A 1 188 ? 2.931 23.093 16.521 1.00 31.36 188 LEU A O 1
ATOM 1477 N N . VAL A 1 189 ? 1.552 21.423 17.070 1.00 34.94 189 VAL A N 1
ATOM 1478 C CA . VAL A 1 189 ? 2.301 21.063 18.282 1.00 34.94 189 VAL A CA 1
ATOM 1479 C C . VAL A 1 189 ? 3.417 20.106 17.872 1.00 34.94 189 VAL A C 1
ATOM 1481 O O . VAL A 1 189 ? 3.242 18.892 17.844 1.00 34.94 189 VAL A O 1
ATOM 1484 N N . SER A 1 190 ? 4.580 20.664 17.538 1.00 27.86 190 SER A N 1
ATOM 1485 C CA . SER A 1 190 ? 5.829 19.915 17.408 1.00 27.86 190 SER A CA 1
ATOM 1486 C C . SER A 1 190 ? 6.240 19.379 18.785 1.00 27.86 190 SER A C 1
ATOM 1488 O O . SER A 1 190 ? 6.835 20.099 19.591 1.00 27.86 190 SER A O 1
ATOM 1490 N N . VAL A 1 191 ? 5.897 18.125 19.089 1.00 34.75 191 VAL A N 1
ATOM 1491 C CA . VAL A 1 191 ? 6.345 17.449 20.313 1.00 34.75 191 VAL A CA 1
ATOM 1492 C C . VAL A 1 191 ? 7.772 16.921 20.111 1.00 34.75 191 VAL A C 1
ATOM 1494 O O . VAL A 1 191 ? 7.990 15.910 19.459 1.00 34.75 191 VAL A O 1
ATOM 1497 N N . LEU A 1 192 ? 8.716 17.651 20.717 1.00 31.98 192 LEU A N 1
ATOM 1498 C CA . LEU A 1 192 ? 10.037 17.236 21.218 1.00 31.98 192 LEU A CA 1
ATOM 1499 C C . LEU A 1 192 ? 11.058 16.638 20.225 1.00 31.98 192 LEU A C 1
ATOM 1501 O O . LEU A 1 192 ? 11.333 15.443 20.220 1.00 31.98 192 LEU A O 1
ATOM 1505 N N . GLU A 1 193 ? 11.814 17.520 19.566 1.00 36.16 193 GLU A N 1
ATOM 1506 C CA . GLU A 1 193 ? 13.261 17.314 19.420 1.00 36.16 193 GLU A CA 1
ATOM 1507 C C . GLU A 1 193 ? 13.941 17.663 20.755 1.00 36.16 193 GLU A C 1
ATOM 1509 O O . GLU A 1 193 ? 14.080 18.836 21.104 1.00 36.16 193 GLU A O 1
ATOM 1514 N N . ARG A 1 194 ? 14.397 16.660 21.516 1.00 34.06 194 ARG A N 1
ATOM 1515 C CA . ARG A 1 194 ? 15.506 16.847 22.466 1.00 34.06 194 ARG A CA 1
ATOM 1516 C C . ARG A 1 194 ? 16.461 15.652 22.434 1.00 34.06 194 ARG A C 1
ATOM 1518 O O . ARG A 1 194 ? 16.174 14.602 22.985 1.00 34.06 194 ARG A O 1
ATOM 1525 N N . ARG A 1 195 ? 17.637 15.931 21.856 1.00 32.53 195 ARG A N 1
ATOM 1526 C CA . ARG A 1 195 ? 18.972 15.375 22.146 1.00 32.53 195 ARG A CA 1
ATOM 1527 C C . ARG A 1 195 ? 19.205 13.874 21.921 1.00 32.53 195 ARG A C 1
ATOM 1529 O O . ARG A 1 195 ? 19.040 13.066 22.821 1.00 32.53 195 ARG A O 1
ATOM 1536 N N . ALA A 1 196 ? 19.823 13.571 20.781 1.00 28.62 196 ALA A N 1
ATOM 1537 C CA . ALA A 1 196 ? 20.755 12.449 20.644 1.00 28.62 196 ALA A CA 1
ATOM 1538 C C . ALA A 1 196 ? 21.994 12.878 19.831 1.00 28.62 196 ALA A C 1
ATOM 1540 O O . ALA A 1 196 ? 22.308 12.286 18.808 1.00 28.62 196 ALA A O 1
ATOM 1541 N N . ILE A 1 197 ? 22.661 13.964 20.244 1.00 32.44 197 ILE A N 1
ATOM 1542 C CA . ILE A 1 197 ? 24.028 14.302 19.809 1.00 32.44 197 ILE A CA 1
ATOM 1543 C C . ILE A 1 197 ? 24.741 14.962 20.995 1.00 32.44 197 ILE A C 1
ATOM 1545 O O . ILE A 1 197 ? 24.682 16.177 21.163 1.00 32.44 197 ILE A O 1
ATOM 1549 N N . ALA A 1 198 ? 25.358 14.155 21.851 1.00 27.89 198 ALA A N 1
ATOM 1550 C CA . ALA A 1 198 ? 26.527 14.514 22.650 1.00 27.89 198 ALA A CA 1
ATOM 1551 C C . ALA A 1 198 ? 27.087 13.230 23.278 1.00 27.89 198 ALA A C 1
ATOM 1553 O O . ALA A 1 198 ? 26.317 12.385 23.713 1.00 27.89 198 ALA A O 1
ATOM 1554 N N . GLU A 1 199 ? 28.417 13.144 23.317 1.00 30.91 199 GLU A N 1
ATOM 1555 C CA . GLU A 1 199 ? 29.239 12.104 23.959 1.00 30.91 199 GLU A CA 1
ATOM 1556 C C . GLU A 1 199 ? 29.538 10.845 23.131 1.00 30.91 199 GLU A C 1
ATOM 1558 O O . GLU A 1 199 ? 29.224 9.720 23.493 1.00 30.91 199 GLU A O 1
ATOM 1563 N N . ASN A 1 200 ? 30.296 11.039 22.046 1.00 29.02 200 ASN A N 1
ATOM 1564 C CA . ASN A 1 200 ? 31.381 10.106 21.732 1.00 29.02 200 ASN A CA 1
ATOM 1565 C C . ASN A 1 200 ? 32.648 10.890 21.353 1.00 29.02 200 ASN A C 1
ATOM 1567 O O . ASN A 1 200 ? 32.973 11.087 20.183 1.00 29.02 200 ASN A O 1
ATOM 1571 N N . ARG A 1 201 ? 33.321 11.430 22.371 1.00 32.19 201 ARG A N 1
ATOM 1572 C CA . ARG A 1 201 ? 34.697 11.930 22.285 1.00 32.19 201 ARG A CA 1
ATOM 1573 C C . ARG A 1 201 ? 35.292 11.909 23.687 1.00 32.19 201 ARG A C 1
ATOM 1575 O O . ARG A 1 201 ? 35.055 12.837 24.446 1.00 32.19 201 ARG A O 1
ATOM 1582 N N . LEU A 1 202 ? 36.003 10.827 24.002 1.00 31.28 202 LEU A N 1
ATOM 1583 C CA . LEU A 1 202 ? 37.214 10.758 24.836 1.00 31.28 202 LEU A CA 1
ATOM 1584 C C . LEU A 1 202 ? 37.417 9.308 25.289 1.00 31.28 202 LEU A C 1
ATOM 1586 O O . LEU A 1 202 ? 36.918 8.901 26.327 1.00 31.28 202 LEU A O 1
ATOM 1590 N N . MET A 1 203 ? 38.148 8.537 24.486 1.00 27.17 203 MET A N 1
ATOM 1591 C CA . MET A 1 203 ? 39.001 7.433 24.934 1.00 27.17 203 MET A CA 1
ATOM 1592 C C . MET A 1 203 ? 39.814 6.977 23.725 1.00 27.17 203 MET A C 1
ATOM 1594 O O . MET A 1 203 ? 39.275 6.327 22.836 1.00 27.17 203 MET A O 1
ATOM 1598 N N . THR A 1 204 ? 41.070 7.408 23.643 1.00 28.80 204 THR A N 1
ATOM 1599 C CA . THR A 1 204 ? 42.266 6.577 23.407 1.00 28.80 204 THR A CA 1
ATOM 1600 C C . THR A 1 204 ? 43.466 7.532 23.409 1.00 28.80 204 THR A C 1
ATOM 1602 O O . THR A 1 204 ? 43.534 8.413 22.560 1.00 28.80 204 THR A O 1
ATOM 1605 N N . ILE A 1 205 ? 44.275 7.382 24.465 1.00 37.69 205 ILE A N 1
ATOM 1606 C CA . ILE A 1 205 ? 45.733 7.573 24.620 1.00 37.69 205 ILE A CA 1
ATOM 1607 C C . ILE A 1 205 ? 46.420 8.543 23.650 1.00 37.69 205 ILE A C 1
ATOM 1609 O O . ILE A 1 205 ? 46.491 8.229 22.443 1.00 37.69 205 ILE A O 1
#

pLDDT: mean 74.0, std 24.86, range [27.17, 98.19]